Protein AF-A0A6F9AG22-F1 (afdb_monomer_lite)

Secondary structure (DSSP, 8-state):
--HHHHHHHHHHHHHHHHHHHHHHHHHSTTTHHHHHHHHHHHHHHHIIIIISTTTTSPPSS-HHHHHHHHHHHHHHHHHHHHHGGGT--HHHHHHHHHTHHHHHHHHHHHHH-----HHHHHHHHHHHHHHHHHHHHHHHHHHHS--S-HHHHHHHHHHHHHHHHHHHHHHHHHHHHHHHHHHHHHHHHHHHHHHHHS-HHHHHHHHHHHHHHHHHHHHHHHT----HHHHHHHHHHHHHHHHHTTHHHHHHHHHHHHHHHHHTTT-

Radius of gyration: 27.65 Å; chains: 1; bounding box: 57×51×98 Å

pLDDT: mean 75.27, std 11.7, range [42.69, 91.69]

Sequence (267 aa):
MNTIFAVLLVFVGCCSNVVFLELLVREFPGCGNIVTFAQFAFIALEGFIFETNFGRKKPAIPMSNYVIMVTMFFTVSVINNYALNFNIAMPLHMIFRSGSLIANMILGIIILKKRYSMSKYLSIAMVSLGIFICTIMSARQVNTGAEGSEEQDVYAFLHWLLGIAMLTFALLMSARMGIFQETLYVCIRGVFILTTECASLTVTLVVTLRKFISLIISILYFKNPFTAWHWVGTAVVFLGTLIYTEVWTSVRMALRGKEELKEKKAE

Structure (mmCIF, N/CA/C/O backbone):
data_AF-A0A6F9AG22-F1
#
_entry.id   AF-A0A6F9AG22-F1
#
loop_
_atom_site.group_PDB
_atom_site.id
_atom_site.type_symbol
_atom_site.label_atom_id
_atom_site.label_alt_id
_atom_site.label_comp_id
_atom_site.label_asym_id
_atom_site.label_entity_id
_atom_site.label_seq_id
_atom_site.pdbx_PDB_ins_code
_atom_site.Cartn_x
_atom_site.Cartn_y
_atom_site.Cartn_z
_atom_site.occupancy
_atom_site.B_iso_or_equiv
_atom_site.auth_seq_id
_atom_site.auth_comp_id
_atom_site.auth_asym_id
_atom_site.auth_atom_id
_atom_site.pdbx_PDB_model_num
ATOM 1 N N . MET A 1 1 ? 6.390 -18.652 18.228 1.00 59.69 1 MET A N 1
ATOM 2 C CA . MET A 1 1 ? 7.167 -18.488 16.980 1.00 59.69 1 MET A CA 1
ATOM 3 C C . MET A 1 1 ? 8.077 -17.285 17.167 1.00 59.69 1 MET A C 1
ATOM 5 O O . MET A 1 1 ? 7.562 -16.208 17.437 1.00 59.69 1 MET A O 1
ATOM 9 N N . ASN A 1 2 ? 9.400 -17.461 17.145 1.00 87.75 2 ASN A N 1
ATOM 10 C CA . ASN A 1 2 ? 10.331 -16.352 17.383 1.00 87.75 2 ASN A CA 1
ATOM 11 C C . ASN A 1 2 ? 10.223 -15.335 16.239 1.00 87.75 2 ASN A C 1
ATOM 13 O O . ASN A 1 2 ? 10.232 -15.731 15.075 1.00 87.75 2 ASN A O 1
ATOM 17 N N . THR A 1 3 ? 10.157 -14.038 16.548 1.00 85.00 3 THR A N 1
ATOM 18 C CA . THR A 1 3 ? 10.063 -12.952 15.551 1.00 85.00 3 THR A CA 1
ATOM 19 C C . THR A 1 3 ? 11.148 -13.058 14.478 1.00 85.00 3 THR A C 1
ATOM 21 O O . THR A 1 3 ? 10.883 -12.839 13.302 1.00 85.00 3 THR A O 1
ATOM 24 N N . ILE A 1 4 ? 12.350 -13.483 14.876 1.00 88.31 4 ILE A N 1
ATOM 25 C CA . ILE A 1 4 ? 13.487 -13.724 13.979 1.00 88.31 4 ILE A CA 1
ATOM 26 C C . ILE A 1 4 ? 13.136 -14.762 12.907 1.00 88.31 4 ILE A C 1
ATOM 28 O O . ILE A 1 4 ? 13.397 -14.535 11.732 1.00 88.31 4 ILE A O 1
ATOM 32 N N . PHE A 1 5 ? 12.498 -15.869 13.292 1.00 88.88 5 PHE A N 1
ATOM 33 C CA . PHE A 1 5 ? 12.110 -16.926 12.359 1.00 88.88 5 PHE A CA 1
ATOM 34 C C . PHE A 1 5 ? 11.084 -16.426 11.333 1.00 88.88 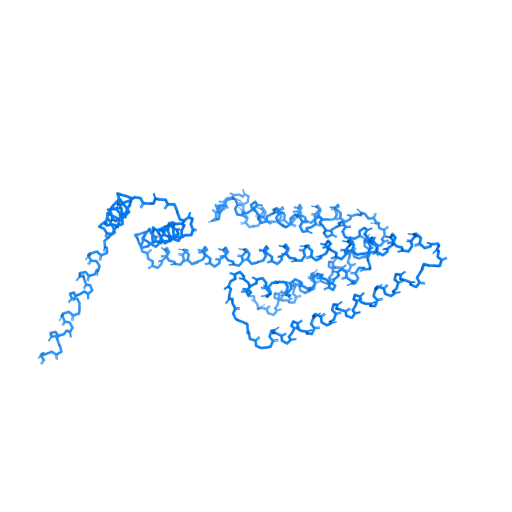5 PHE A C 1
ATOM 36 O O . PHE A 1 5 ? 11.222 -16.704 10.147 1.00 88.88 5 PHE A O 1
ATOM 43 N N . ALA A 1 6 ? 10.105 -15.624 11.765 1.00 79.62 6 ALA A N 1
ATOM 44 C CA . ALA A 1 6 ? 9.118 -15.025 10.864 1.00 79.62 6 ALA A CA 1
ATOM 45 C C . ALA A 1 6 ? 9.765 -14.065 9.850 1.00 79.62 6 ALA A C 1
ATOM 47 O O . ALA A 1 6 ? 9.458 -14.122 8.662 1.00 79.62 6 ALA A O 1
ATOM 48 N N . VAL A 1 7 ? 10.694 -13.217 10.306 1.00 78.62 7 VAL A N 1
ATOM 49 C CA . VAL A 1 7 ? 11.432 -12.289 9.433 1.00 78.62 7 VAL A CA 1
ATOM 50 C C . VAL A 1 7 ? 12.264 -13.050 8.401 1.00 78.62 7 VAL A C 1
ATOM 52 O O . VAL A 1 7 ? 12.256 -12.691 7.226 1.00 78.62 7 VAL A O 1
ATOM 55 N N . LEU A 1 8 ? 12.941 -14.121 8.822 1.00 82.88 8 LEU A N 1
ATOM 56 C CA . LEU A 1 8 ? 13.780 -14.938 7.946 1.00 82.88 8 LEU A CA 1
ATOM 57 C C . LEU A 1 8 ? 12.939 -15.623 6.857 1.00 82.88 8 LEU A C 1
ATOM 59 O O . LEU A 1 8 ? 13.294 -15.567 5.681 1.00 82.88 8 LEU A O 1
ATOM 63 N N . LEU A 1 9 ? 11.782 -16.183 7.226 1.00 77.00 9 LEU A N 1
ATOM 64 C CA . LEU A 1 9 ? 10.873 -16.838 6.282 1.00 77.00 9 LEU A CA 1
ATOM 65 C C . LEU A 1 9 ? 10.320 -15.856 5.232 1.00 77.00 9 LEU A C 1
ATOM 67 O O . LEU A 1 9 ? 10.290 -16.173 4.043 1.00 77.00 9 LEU A O 1
ATOM 71 N N . VAL A 1 10 ? 9.935 -14.645 5.659 1.00 77.56 10 VAL A N 1
ATOM 72 C CA . VAL A 1 10 ? 9.463 -13.579 4.756 1.00 77.56 10 VAL A CA 1
ATOM 73 C C . VAL A 1 10 ? 10.573 -13.134 3.810 1.00 77.56 10 VAL A C 1
ATOM 75 O O . VAL A 1 10 ? 10.327 -12.972 2.617 1.00 77.56 10 VAL A O 1
ATOM 78 N N . PHE A 1 11 ? 11.794 -12.957 4.316 1.00 75.50 11 PHE A N 1
ATOM 79 C CA . PHE A 1 11 ? 12.922 -12.528 3.495 1.00 75.50 11 PHE A CA 1
ATOM 80 C C . PHE A 1 11 ? 13.235 -13.547 2.395 1.00 75.50 11 PHE A C 1
ATOM 82 O O . PHE A 1 11 ? 13.286 -13.180 1.222 1.00 75.50 11 PHE A O 1
ATOM 89 N N . VAL A 1 12 ? 13.354 -14.830 2.755 1.00 79.25 12 VAL A N 1
ATOM 90 C CA . VAL A 1 12 ? 13.597 -15.914 1.790 1.00 79.25 12 VAL A CA 1
ATOM 91 C C . VAL A 1 12 ? 12.477 -15.974 0.750 1.00 79.25 12 VAL A C 1
ATOM 93 O O . VAL A 1 12 ? 12.763 -15.954 -0.445 1.00 79.25 12 VAL A O 1
ATOM 96 N N . GLY A 1 13 ? 11.210 -15.954 1.177 1.00 73.62 13 GLY A N 1
ATOM 97 C CA . GLY A 1 13 ? 10.067 -15.994 0.260 1.00 73.62 13 GLY A CA 1
ATOM 98 C C . GLY A 1 13 ? 10.030 -14.814 -0.719 1.00 73.62 13 GLY A C 1
ATOM 99 O O . GLY A 1 13 ? 9.834 -15.008 -1.921 1.00 73.62 13 GLY A O 1
ATOM 100 N N . CYS A 1 14 ? 10.267 -13.592 -0.235 1.00 72.56 14 CYS A N 1
ATOM 101 C CA . CYS A 1 14 ? 10.298 -12.397 -1.078 1.00 72.56 14 CYS A CA 1
ATOM 102 C C . CYS A 1 14 ? 11.457 -12.426 -2.082 1.00 72.56 14 CYS A C 1
ATOM 104 O O . CYS A 1 14 ? 11.241 -12.138 -3.260 1.00 72.56 14 CYS A O 1
ATOM 106 N N . CYS A 1 15 ? 12.668 -12.783 -1.642 1.00 72.00 15 CYS A N 1
ATOM 107 C CA . CYS A 1 15 ? 13.844 -12.846 -2.511 1.00 72.00 15 CYS A CA 1
ATOM 108 C C . CYS A 1 15 ? 13.686 -13.905 -3.605 1.00 72.00 15 CYS A C 1
ATOM 110 O O . CYS A 1 15 ? 13.945 -13.614 -4.772 1.00 72.00 15 CYS A O 1
ATOM 112 N N . SER A 1 16 ? 13.202 -15.099 -3.256 1.00 75.69 16 SER A N 1
ATOM 113 C CA . SER A 1 16 ? 12.936 -16.151 -4.239 1.00 75.69 16 SER A CA 1
ATOM 114 C C . SER A 1 16 ? 11.894 -15.706 -5.266 1.00 75.69 16 SER A C 1
ATOM 116 O O . SER A 1 16 ? 12.133 -15.839 -6.463 1.00 75.69 16 SER A O 1
ATOM 118 N N . ASN A 1 17 ? 10.775 -15.118 -4.824 1.00 76.75 17 ASN A N 1
ATOM 119 C CA . ASN A 1 17 ? 9.716 -14.651 -5.726 1.00 76.75 17 ASN A CA 1
ATOM 120 C C . ASN A 1 17 ? 10.231 -13.625 -6.751 1.00 76.75 17 ASN A C 1
ATOM 122 O O . ASN A 1 17 ? 9.915 -13.721 -7.933 1.00 76.75 17 ASN A O 1
ATOM 126 N N . VAL A 1 18 ? 11.058 -12.668 -6.317 1.00 72.50 18 VAL A N 1
ATOM 127 C CA . VAL A 1 18 ? 11.632 -11.650 -7.213 1.00 72.50 18 VAL A CA 1
ATOM 128 C C . VAL A 1 18 ? 12.527 -12.278 -8.284 1.00 72.50 18 VAL A C 1
ATOM 130 O O . VAL A 1 18 ? 12.385 -11.936 -9.456 1.00 72.50 18 VAL A O 1
ATOM 133 N N . VAL A 1 19 ? 13.402 -13.216 -7.907 1.00 77.69 19 VAL A N 1
ATOM 134 C CA . VAL A 1 19 ? 14.300 -13.903 -8.854 1.00 77.69 19 VAL A CA 1
ATOM 135 C C . VAL A 1 19 ? 13.507 -14.721 -9.874 1.00 77.69 19 VAL A C 1
ATOM 137 O O . VAL A 1 19 ? 13.765 -14.623 -11.072 1.00 77.69 19 VAL A O 1
ATOM 140 N N . PHE A 1 20 ? 12.511 -15.489 -9.423 1.00 79.75 20 PHE A N 1
ATOM 141 C CA . PHE A 1 20 ? 11.654 -16.260 -10.327 1.00 79.75 20 PHE A CA 1
ATOM 142 C C . PHE A 1 20 ? 10.874 -15.359 -11.284 1.00 79.75 20 PHE A C 1
ATOM 144 O O . PHE A 1 20 ? 10.812 -15.654 -12.475 1.00 79.75 20 PHE A O 1
ATOM 151 N N . LEU A 1 21 ? 10.316 -14.250 -10.791 1.00 75.50 21 LEU A N 1
ATOM 152 C CA . LEU A 1 21 ? 9.600 -13.295 -11.634 1.00 75.50 21 LEU A CA 1
ATOM 153 C C . LEU A 1 21 ? 10.523 -12.682 -12.693 1.00 75.50 21 LEU A C 1
ATOM 155 O O . LEU A 1 21 ? 10.119 -12.548 -13.844 1.00 75.50 21 LEU A O 1
ATOM 159 N N . GLU A 1 22 ? 11.755 -12.327 -12.325 1.00 78.75 22 GLU A N 1
ATOM 160 C CA . GLU A 1 22 ? 12.722 -11.760 -13.266 1.00 78.75 22 GLU A CA 1
ATOM 161 C C . GLU A 1 22 ? 13.103 -12.752 -14.371 1.00 78.75 22 GLU A C 1
ATOM 163 O O . GLU A 1 22 ? 13.107 -12.377 -15.543 1.00 78.75 22 GLU A O 1
ATOM 168 N N . LEU A 1 23 ? 13.373 -14.014 -14.026 1.00 79.06 23 LEU A N 1
ATOM 169 C CA . LEU A 1 23 ? 13.668 -15.055 -15.017 1.00 79.06 23 LEU A CA 1
ATOM 170 C C . LEU A 1 23 ? 12.481 -15.284 -15.962 1.00 79.06 23 LEU A C 1
ATOM 172 O O . LEU A 1 23 ? 12.662 -15.340 -17.175 1.00 79.06 23 LEU A O 1
ATOM 176 N N . LEU A 1 24 ? 11.265 -15.337 -15.417 1.00 82.44 24 LEU A N 1
ATOM 177 C CA . LEU A 1 24 ? 10.051 -15.621 -16.182 1.00 82.44 24 LEU A CA 1
ATOM 178 C C . LEU A 1 24 ? 9.691 -14.470 -17.136 1.00 82.44 24 LEU A C 1
ATOM 180 O O . LEU A 1 24 ? 9.344 -14.716 -18.288 1.00 82.44 24 LEU A O 1
ATOM 184 N N . VAL A 1 25 ? 9.842 -13.215 -16.698 1.00 74.56 25 VAL A N 1
ATOM 185 C CA . VAL A 1 25 ? 9.619 -12.031 -17.550 1.00 74.56 25 VAL A CA 1
ATOM 186 C C . VAL A 1 25 ? 10.670 -11.921 -18.661 1.00 74.56 25 VAL A C 1
ATOM 188 O O . VAL A 1 25 ? 10.345 -11.445 -19.747 1.00 74.56 25 VAL A O 1
ATOM 191 N N . ARG A 1 26 ? 11.911 -12.372 -18.420 1.00 78.00 26 ARG A N 1
ATOM 192 C CA . ARG A 1 26 ? 12.957 -12.421 -19.458 1.00 78.00 26 ARG A CA 1
ATOM 193 C C . ARG A 1 26 ? 12.656 -13.454 -20.544 1.00 78.00 26 ARG A C 1
ATOM 195 O O . ARG A 1 26 ? 13.002 -13.218 -21.695 1.00 78.00 26 ARG A O 1
ATOM 202 N N . GLU A 1 27 ? 12.042 -14.578 -20.183 1.00 82.69 27 GLU A N 1
ATOM 203 C CA . GLU A 1 27 ? 11.724 -15.661 -21.121 1.00 82.69 27 GLU A CA 1
ATOM 204 C C . GLU A 1 27 ? 10.400 -15.419 -21.867 1.00 82.69 27 GLU A C 1
ATOM 206 O O . GLU A 1 27 ? 10.318 -15.646 -23.073 1.00 82.69 27 GLU A O 1
ATOM 211 N N . PHE A 1 28 ? 9.382 -14.884 -21.181 1.00 83.12 28 PHE A N 1
ATOM 212 C CA . PHE A 1 28 ? 8.058 -14.596 -21.741 1.00 83.12 28 PHE A CA 1
ATOM 213 C C . PHE A 1 28 ? 7.632 -13.141 -21.467 1.00 83.12 28 PHE A C 1
ATOM 215 O O . PHE A 1 28 ? 6.935 -12.870 -20.480 1.00 83.12 28 PHE A O 1
ATOM 222 N N . PRO A 1 29 ? 7.990 -12.177 -22.336 1.00 76.00 29 PRO A N 1
ATOM 223 C CA . PRO A 1 29 ? 7.566 -10.790 -22.165 1.00 76.00 29 PRO A CA 1
ATOM 224 C C . PRO A 1 29 ? 6.031 -10.686 -22.234 1.00 76.00 29 PRO A C 1
ATOM 226 O O . PRO A 1 29 ? 5.399 -11.179 -23.165 1.00 76.00 29 PRO A O 1
ATOM 229 N N . GLY A 1 30 ? 5.414 -10.064 -21.224 1.00 76.56 30 GLY A N 1
ATOM 230 C CA . GLY A 1 30 ? 3.955 -9.877 -21.138 1.00 76.56 30 GLY A CA 1
ATOM 231 C C . GLY A 1 30 ? 3.195 -10.897 -20.274 1.00 76.56 30 GLY A C 1
ATOM 232 O O . GLY A 1 30 ? 1.999 -10.724 -20.033 1.00 76.56 30 GLY A O 1
ATOM 233 N N . CYS A 1 31 ? 3.865 -11.911 -19.714 1.00 83.12 31 CYS A N 1
ATOM 234 C CA . CYS A 1 31 ? 3.244 -12.903 -18.820 1.00 83.12 31 CYS A CA 1
ATOM 235 C C . CYS A 1 31 ? 2.766 -12.335 -17.463 1.00 83.12 31 CYS A C 1
ATOM 237 O O . CYS A 1 31 ? 2.047 -13.013 -16.725 1.00 83.12 31 CYS A O 1
ATOM 239 N N . GLY A 1 32 ? 3.163 -11.105 -17.109 1.00 80.81 32 GLY A N 1
ATOM 240 C CA . GLY A 1 32 ? 2.988 -10.529 -15.769 1.00 80.81 32 GLY A CA 1
ATOM 241 C C . GLY A 1 32 ? 1.544 -10.549 -15.261 1.00 80.81 32 GLY A C 1
ATOM 242 O O . GLY A 1 32 ? 1.301 -10.928 -14.118 1.00 80.81 32 GLY A O 1
ATOM 243 N N . ASN A 1 33 ? 0.568 -10.245 -16.123 1.00 83.88 33 ASN A N 1
ATOM 244 C CA . ASN A 1 33 ? -0.850 -10.265 -15.746 1.00 83.88 33 ASN A CA 1
ATOM 245 C C . ASN A 1 33 ? -1.336 -11.671 -15.360 1.00 83.88 33 ASN A C 1
ATOM 247 O O . ASN A 1 33 ? -2.040 -11.824 -14.359 1.00 83.88 33 ASN A O 1
ATOM 251 N N . ILE A 1 34 ? -0.916 -12.698 -16.105 1.00 88.00 34 ILE A N 1
ATOM 252 C CA . ILE A 1 34 ? -1.268 -14.101 -15.836 1.00 88.00 34 ILE A CA 1
ATOM 253 C C . ILE A 1 34 ? -0.646 -14.546 -14.511 1.00 88.00 34 ILE A C 1
ATOM 255 O O . ILE A 1 34 ? -1.328 -15.148 -13.682 1.00 88.00 34 ILE A O 1
ATOM 259 N N . VAL A 1 35 ? 0.619 -14.186 -14.276 1.00 85.75 35 VAL A N 1
ATOM 260 C CA . VAL A 1 35 ? 1.313 -14.487 -13.017 1.00 85.75 35 VAL A CA 1
ATOM 261 C C . VAL A 1 35 ? 0.591 -13.841 -11.833 1.00 85.75 35 VAL A C 1
ATOM 263 O O . VAL A 1 35 ? 0.295 -14.525 -10.854 1.00 85.75 35 VAL A O 1
ATOM 266 N N . THR A 1 36 ? 0.234 -12.556 -11.919 1.00 86.19 36 THR A N 1
ATOM 267 C CA . THR A 1 36 ? -0.498 -11.883 -10.830 1.00 86.19 36 THR A CA 1
ATOM 268 C C . THR A 1 36 ? -1.893 -12.455 -10.608 1.00 86.19 36 THR A C 1
ATOM 270 O O . THR A 1 36 ? -2.324 -12.584 -9.464 1.00 86.19 36 THR A O 1
ATOM 273 N N . PHE A 1 37 ? -2.588 -12.858 -11.674 1.00 87.62 37 PHE A N 1
ATOM 274 C CA . PHE A 1 37 ? -3.883 -13.520 -11.557 1.00 87.62 37 PHE A CA 1
ATOM 275 C C . PHE A 1 37 ? -3.757 -14.853 -10.812 1.00 87.62 37 PHE A C 1
ATOM 277 O O . PHE A 1 37 ? -4.503 -15.096 -9.863 1.00 87.62 37 PHE A O 1
ATOM 284 N N . ALA A 1 38 ? -2.777 -15.683 -11.182 1.00 88.75 38 ALA A N 1
ATOM 285 C CA . ALA A 1 38 ? -2.512 -16.950 -10.508 1.00 88.75 38 ALA A CA 1
ATOM 286 C C . ALA A 1 38 ? -2.136 -16.745 -9.030 1.00 88.75 38 ALA A C 1
ATOM 288 O O . ALA A 1 38 ? -2.641 -17.461 -8.165 1.00 88.75 38 ALA A O 1
ATOM 289 N N . GLN A 1 39 ? -1.320 -15.730 -8.719 1.00 85.69 39 GLN A N 1
ATOM 290 C CA . GLN A 1 39 ? -0.989 -15.358 -7.339 1.00 85.69 39 GLN A CA 1
ATOM 291 C C . GLN A 1 39 ? -2.239 -14.974 -6.540 1.00 85.69 39 GLN A C 1
ATOM 293 O O . GLN A 1 39 ? -2.428 -15.461 -5.427 1.00 85.69 39 GLN A O 1
ATOM 298 N N . PHE A 1 40 ? -3.114 -14.135 -7.099 1.00 89.75 40 PHE A N 1
ATOM 299 C CA . PHE A 1 40 ? -4.346 -13.726 -6.420 1.00 89.75 40 PHE A CA 1
ATOM 300 C C . PHE A 1 40 ? -5.306 -14.891 -6.221 1.00 89.75 40 PHE A C 1
ATOM 302 O O . PHE A 1 40 ? -5.876 -15.014 -5.140 1.00 89.75 40 PHE A O 1
ATOM 309 N N . ALA A 1 41 ? -5.447 -15.765 -7.217 1.00 90.06 41 ALA A N 1
ATOM 310 C CA . ALA A 1 41 ? -6.269 -16.962 -7.107 1.00 90.06 41 ALA A CA 1
ATOM 311 C C . ALA A 1 41 ? -5.744 -17.904 -6.013 1.00 90.06 41 ALA A C 1
ATOM 313 O O . ALA A 1 41 ? -6.522 -18.374 -5.184 1.00 90.06 41 ALA A O 1
ATOM 314 N N . PHE A 1 42 ? -4.428 -18.127 -5.965 1.00 91.00 42 PHE A N 1
ATOM 315 C CA . PHE A 1 42 ? -3.804 -18.972 -4.951 1.00 91.00 42 PHE A CA 1
ATOM 316 C C . PHE A 1 42 ? -3.977 -18.397 -3.539 1.00 91.00 42 PHE A C 1
ATOM 318 O O . PHE A 1 42 ? -4.447 -19.102 -2.650 1.00 91.00 42 PHE A O 1
ATOM 325 N N . ILE A 1 43 ? -3.677 -17.108 -3.343 1.00 87.94 43 ILE A N 1
ATOM 326 C CA . ILE A 1 43 ? -3.833 -16.431 -2.044 1.00 87.94 43 ILE A CA 1
ATOM 327 C C . ILE A 1 43 ? -5.305 -16.414 -1.609 1.00 87.94 43 ILE A C 1
ATOM 329 O O . ILE A 1 43 ? -5.607 -16.630 -0.437 1.00 87.94 43 ILE A O 1
ATOM 333 N N . ALA A 1 44 ? -6.237 -16.183 -2.537 1.00 88.31 44 ALA A N 1
ATOM 334 C CA . ALA A 1 44 ? -7.664 -16.199 -2.230 1.00 88.31 44 ALA A CA 1
ATOM 335 C C . ALA A 1 44 ? -8.146 -17.597 -1.817 1.00 88.31 44 ALA A C 1
ATOM 337 O O . ALA A 1 44 ? -8.922 -17.714 -0.870 1.00 88.31 44 ALA A O 1
ATOM 338 N N . LEU A 1 45 ? -7.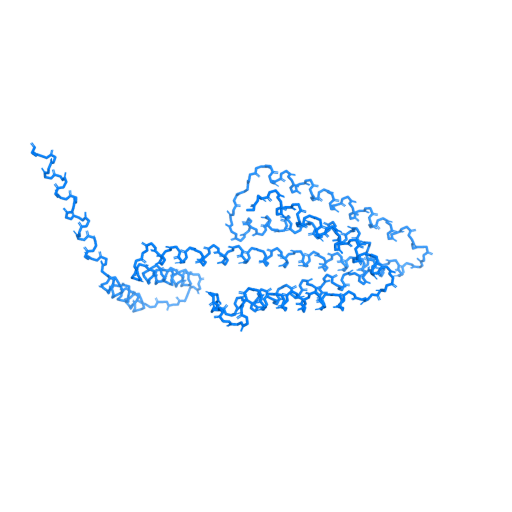681 -18.651 -2.494 1.00 91.69 45 LEU A N 1
ATOM 339 C CA . LEU A 1 45 ? -8.032 -20.035 -2.174 1.00 91.69 45 LEU A CA 1
ATOM 340 C C . LEU A 1 45 ? -7.462 -20.459 -0.814 1.00 91.69 45 LEU A C 1
ATOM 342 O O . LEU A 1 45 ? -8.191 -21.001 0.015 1.00 91.69 45 LEU A O 1
ATOM 346 N N . GLU A 1 46 ? -6.189 -20.159 -0.563 1.00 88.94 46 GLU A N 1
ATOM 347 C CA . GLU A 1 46 ? -5.515 -20.437 0.709 1.00 88.94 46 GLU A CA 1
ATOM 348 C C . GLU A 1 46 ? -6.193 -19.681 1.868 1.00 88.94 46 GLU A C 1
ATOM 350 O O . GLU A 1 46 ? -6.602 -20.301 2.852 1.00 88.94 46 GLU A O 1
ATOM 355 N N . GLY A 1 47 ? -6.481 -18.386 1.698 1.00 86.75 47 GLY A N 1
ATOM 356 C CA . GLY A 1 47 ? -7.225 -17.591 2.680 1.00 86.75 47 GLY A CA 1
ATOM 357 C C . GLY A 1 47 ? -8.675 -18.055 2.889 1.00 86.75 47 GLY A C 1
ATOM 358 O O . GLY A 1 47 ? -9.209 -17.996 4.003 1.00 86.75 47 GLY A O 1
ATOM 359 N N . PHE A 1 48 ? -9.339 -18.566 1.853 1.00 87.00 48 PHE A N 1
ATOM 360 C CA . PHE A 1 48 ? -10.693 -19.107 1.987 1.00 87.00 48 PHE A CA 1
ATOM 361 C C . PHE A 1 48 ? -10.716 -20.409 2.803 1.00 87.00 48 PHE A C 1
ATOM 363 O O . PHE A 1 48 ? -11.591 -20.587 3.660 1.00 87.00 48 PHE A O 1
ATOM 370 N N . ILE A 1 49 ? -9.738 -21.289 2.569 1.00 89.00 49 ILE A N 1
ATOM 371 C CA . ILE A 1 49 ? -9.613 -22.580 3.253 1.00 89.00 49 ILE A CA 1
ATOM 372 C C . ILE A 1 49 ? -9.168 -22.379 4.706 1.00 89.00 49 ILE A C 1
ATOM 374 O O . ILE A 1 49 ? -9.871 -22.824 5.613 1.00 89.00 49 ILE A O 1
ATOM 378 N N . PHE A 1 50 ? -8.046 -21.688 4.936 1.00 88.25 50 PHE A N 1
ATOM 379 C CA . PHE A 1 50 ? -7.408 -21.626 6.256 1.00 88.25 50 PHE A CA 1
ATOM 380 C C . PHE A 1 50 ? -7.930 -20.494 7.145 1.00 88.25 50 PHE A C 1
ATOM 382 O O . PHE A 1 50 ? -8.218 -20.723 8.319 1.00 88.25 50 PHE A O 1
ATOM 389 N N . GLU A 1 51 ? -8.096 -19.278 6.617 1.00 82.81 51 GLU A N 1
ATOM 390 C CA . GLU A 1 51 ? -8.494 -18.129 7.447 1.00 82.81 51 GLU A CA 1
ATOM 391 C C . GLU A 1 51 ? -10.016 -18.066 7.637 1.00 82.81 51 GLU A C 1
ATOM 393 O O . GLU A 1 51 ? -10.521 -17.762 8.725 1.00 82.81 51 GLU A O 1
ATOM 398 N N . THR A 1 52 ? -10.767 -18.378 6.577 1.00 80.69 52 THR A N 1
ATOM 399 C CA . THR A 1 52 ? -12.228 -18.225 6.572 1.00 80.69 52 THR A CA 1
ATOM 400 C C . THR A 1 52 ? -12.968 -19.507 6.979 1.00 80.69 52 THR A C 1
ATOM 402 O O . THR A 1 52 ? -14.178 -19.446 7.220 1.00 80.69 52 THR A O 1
ATOM 405 N N . ASN A 1 53 ? -12.276 -20.654 7.097 1.00 81.00 53 ASN A N 1
ATOM 406 C CA . ASN A 1 53 ? -12.862 -21.977 7.371 1.00 81.00 53 ASN A CA 1
ATOM 407 C C . ASN A 1 53 ? -14.111 -22.232 6.506 1.00 81.00 53 ASN A C 1
ATOM 409 O O . ASN A 1 53 ? -15.213 -22.435 7.029 1.00 81.00 53 ASN A O 1
ATOM 413 N N . PHE A 1 54 ? -13.963 -22.137 5.180 1.00 83.19 54 PHE A N 1
ATOM 414 C CA . PHE A 1 54 ? -15.072 -22.248 4.218 1.00 83.19 54 PHE A CA 1
ATOM 415 C C . PHE A 1 54 ? -16.209 -21.233 4.454 1.00 83.19 54 PHE A C 1
ATOM 417 O O . PHE A 1 54 ? -17.388 -21.541 4.286 1.00 83.19 54 PHE A O 1
ATOM 424 N N . GLY A 1 55 ? -15.878 -20.011 4.880 1.00 78.50 55 GLY A N 1
ATOM 425 C CA . GLY A 1 55 ? -16.867 -18.948 5.096 1.00 78.50 55 GLY A CA 1
ATOM 426 C C . GLY A 1 55 ? -17.593 -19.005 6.443 1.00 78.50 55 GLY A C 1
ATOM 427 O O . GLY A 1 55 ? -18.510 -18.219 6.674 1.00 78.50 55 GLY A O 1
ATOM 428 N N . ARG A 1 56 ? -17.206 -19.904 7.357 1.00 77.19 56 ARG A N 1
ATOM 429 C CA . ARG A 1 56 ? -17.854 -20.026 8.676 1.00 77.19 56 ARG A CA 1
ATOM 430 C C . ARG A 1 56 ? -17.519 -18.869 9.625 1.00 77.19 56 ARG A C 1
ATOM 432 O O . ARG A 1 56 ? -18.270 -18.617 10.568 1.00 77.19 56 ARG A O 1
ATOM 439 N N . LYS A 1 57 ? -16.412 -18.157 9.396 1.00 80.06 57 LYS A N 1
ATOM 440 C CA . LYS A 1 57 ? -15.979 -17.021 10.226 1.00 80.06 57 LYS A CA 1
ATOM 441 C C . LYS A 1 57 ? -16.704 -15.737 9.801 1.00 80.06 57 LYS A C 1
ATOM 443 O O . LYS A 1 57 ? -16.590 -15.307 8.658 1.00 80.06 57 LYS A O 1
ATOM 448 N N . LYS A 1 58 ? -17.444 -15.107 10.722 1.00 73.94 58 LYS A N 1
ATOM 449 C CA . LYS A 1 58 ? -18.147 -13.841 10.441 1.00 73.94 58 LYS A CA 1
ATOM 450 C C . LYS A 1 58 ? -17.142 -12.684 10.295 1.00 73.94 58 LYS A C 1
ATOM 452 O O . LYS A 1 58 ? -16.239 -12.575 11.128 1.00 73.94 58 LYS A O 1
ATOM 457 N N . PRO A 1 59 ? -17.297 -11.802 9.291 1.00 71.81 59 PRO A N 1
ATOM 458 C CA . PRO A 1 59 ? -16.401 -10.667 9.105 1.00 71.81 59 PRO A CA 1
ATOM 459 C C . PRO A 1 59 ? -16.588 -9.639 10.229 1.00 71.81 59 PRO A C 1
ATOM 461 O O . PRO A 1 59 ? -17.693 -9.160 10.471 1.00 71.81 59 PRO A O 1
ATOM 464 N N . ALA A 1 60 ? -15.494 -9.279 10.905 1.00 72.56 60 ALA A N 1
ATOM 465 C CA . ALA A 1 60 ? -15.489 -8.245 11.947 1.00 72.56 60 ALA A CA 1
ATOM 466 C C . ALA A 1 60 ? -15.502 -6.813 11.372 1.00 72.56 60 ALA A C 1
ATOM 468 O O . ALA A 1 60 ? -15.799 -5.855 12.082 1.00 72.56 60 ALA A O 1
ATOM 469 N N . ILE A 1 61 ? -15.161 -6.664 10.088 1.00 79.25 61 ILE A N 1
ATOM 470 C CA . ILE A 1 61 ? -15.047 -5.389 9.375 1.00 79.25 61 ILE A CA 1
ATOM 471 C C . ILE A 1 61 ? -16.149 -5.342 8.310 1.00 79.25 61 ILE A C 1
ATOM 473 O O . ILE A 1 61 ? -16.334 -6.334 7.603 1.00 79.25 61 ILE A O 1
ATOM 477 N N . PRO A 1 62 ? -16.872 -4.218 8.144 1.00 80.56 62 PRO A N 1
ATOM 478 C CA . PRO A 1 62 ? -17.865 -4.095 7.082 1.00 80.56 62 PRO A CA 1
ATOM 479 C C . PRO A 1 62 ? -17.226 -4.270 5.697 1.00 80.56 62 PRO A C 1
ATOM 481 O O . PRO A 1 62 ? -16.138 -3.751 5.428 1.00 80.56 62 PRO A O 1
ATOM 484 N N . MET A 1 63 ? -17.941 -4.958 4.800 1.00 82.25 63 MET A N 1
ATOM 485 C CA . MET A 1 63 ? -17.431 -5.364 3.483 1.00 82.25 63 MET A CA 1
ATOM 486 C C . MET A 1 63 ? -16.947 -4.197 2.614 1.00 82.25 63 MET A C 1
ATOM 488 O O . MET A 1 63 ? -15.987 -4.359 1.865 1.00 82.25 63 MET A O 1
ATOM 492 N N . SER A 1 64 ? -17.517 -2.999 2.765 1.00 83.06 64 SER A N 1
ATOM 493 C CA . SER A 1 64 ? -17.103 -1.809 2.010 1.00 83.06 64 SER A CA 1
ATOM 494 C C . SER A 1 64 ? -15.624 -1.456 2.202 1.00 83.06 64 SER A C 1
ATOM 496 O O . SER A 1 64 ? -14.967 -1.035 1.253 1.00 83.06 64 SER A O 1
ATOM 498 N N . ASN A 1 65 ? -15.066 -1.669 3.399 1.00 85.81 65 ASN A N 1
ATOM 499 C CA . ASN A 1 65 ? -13.649 -1.391 3.655 1.00 85.81 65 ASN A CA 1
ATOM 500 C C . ASN A 1 65 ? -12.733 -2.407 2.962 1.00 85.81 65 ASN A C 1
ATOM 502 O O . ASN A 1 65 ? -11.671 -2.028 2.468 1.00 85.81 65 ASN A O 1
ATOM 506 N N . TYR A 1 66 ? -13.152 -3.675 2.888 1.00 86.44 66 TYR A N 1
ATOM 507 C CA . TYR A 1 66 ? -12.432 -4.694 2.124 1.00 86.44 66 TYR A CA 1
ATOM 508 C C . TYR A 1 66 ? -12.465 -4.381 0.632 1.00 86.44 66 TYR A C 1
ATOM 510 O O . TYR A 1 66 ? -11.418 -4.417 -0.003 1.00 86.44 66 TYR A O 1
ATOM 518 N N . VAL A 1 67 ? -13.624 -3.990 0.089 1.00 89.50 67 VAL A N 1
ATOM 519 C CA . VAL A 1 67 ? -13.744 -3.592 -1.323 1.00 89.50 67 VAL A CA 1
ATOM 520 C C . VAL A 1 67 ? -12.803 -2.431 -1.638 1.00 89.50 67 VAL A C 1
ATOM 522 O O . VAL A 1 67 ? -12.038 -2.512 -2.591 1.00 89.50 67 VAL A O 1
ATOM 525 N N . ILE A 1 68 ? -12.778 -1.388 -0.803 1.00 89.69 68 ILE A N 1
ATOM 526 C CA . ILE A 1 68 ? -11.856 -0.256 -0.979 1.00 89.69 68 ILE A CA 1
ATOM 527 C C . ILE A 1 68 ? -10.393 -0.730 -0.990 1.00 89.69 68 ILE A C 1
ATOM 529 O O . ILE A 1 68 ? -9.618 -0.311 -1.849 1.00 89.69 68 ILE A O 1
ATOM 533 N N . MET A 1 69 ? -10.012 -1.607 -0.061 1.00 87.88 69 MET A N 1
ATOM 534 C CA . MET A 1 69 ? -8.646 -2.123 0.050 1.00 87.88 69 MET A CA 1
ATOM 535 C C . MET A 1 69 ? -8.248 -2.987 -1.154 1.00 87.88 69 MET A C 1
ATOM 537 O O . MET A 1 69 ? -7.160 -2.805 -1.698 1.00 87.88 69 MET A O 1
ATOM 541 N N . VAL A 1 70 ? -9.139 -3.874 -1.598 1.00 90.69 70 VAL A N 1
ATOM 542 C CA . VAL A 1 70 ? -8.941 -4.733 -2.773 1.00 90.69 70 VAL A CA 1
ATOM 543 C C . VAL A 1 70 ? -8.829 -3.891 -4.037 1.00 90.69 70 VAL A C 1
ATOM 545 O O . VAL A 1 70 ? -7.914 -4.113 -4.822 1.00 90.69 70 VAL A O 1
ATOM 548 N N . THR A 1 71 ? -9.681 -2.879 -4.212 1.00 91.56 71 THR A N 1
ATOM 549 C CA . THR A 1 71 ? -9.598 -1.969 -5.360 1.00 91.56 71 THR A CA 1
ATOM 550 C C . THR A 1 71 ? -8.273 -1.211 -5.373 1.00 91.56 71 THR A C 1
ATOM 552 O O . THR A 1 71 ? -7.630 -1.138 -6.416 1.00 91.56 71 THR A O 1
ATOM 555 N N . MET A 1 72 ? -7.812 -0.683 -4.230 1.00 89.88 72 MET A N 1
ATOM 556 C CA . MET A 1 72 ? -6.499 -0.024 -4.172 1.00 89.88 72 MET A CA 1
ATOM 557 C C . MET A 1 72 ? -5.361 -0.991 -4.520 1.00 89.88 72 MET A C 1
ATOM 559 O O . MET A 1 72 ? -4.483 -0.633 -5.303 1.00 89.88 72 MET A O 1
ATOM 563 N N . PHE A 1 73 ? -5.391 -2.209 -3.978 1.00 90.06 73 PHE A N 1
ATOM 564 C CA . PHE A 1 73 ? -4.383 -3.232 -4.248 1.00 90.06 73 PHE A CA 1
ATOM 565 C C . PHE A 1 73 ? -4.364 -3.662 -5.717 1.00 90.06 73 PHE A C 1
ATOM 567 O O . PHE A 1 73 ? -3.300 -3.729 -6.330 1.00 90.06 73 PHE A O 1
ATOM 574 N N . PHE A 1 74 ? -5.539 -3.897 -6.300 1.00 90.88 74 PHE A N 1
ATOM 575 C CA . PHE A 1 74 ? -5.693 -4.271 -7.700 1.00 90.88 74 PHE A CA 1
ATOM 576 C C . PHE A 1 74 ? -5.159 -3.177 -8.625 1.00 90.88 74 PHE A C 1
ATOM 578 O O . PHE A 1 74 ? -4.346 -3.468 -9.497 1.00 90.88 74 PHE A O 1
ATOM 585 N N . THR A 1 75 ? -5.520 -1.912 -8.388 1.00 91.44 75 THR A N 1
ATOM 586 C CA . THR A 1 75 ? -4.991 -0.778 -9.161 1.00 91.44 75 THR A CA 1
ATOM 587 C C . THR A 1 75 ? -3.467 -0.708 -9.086 1.00 91.44 75 THR A C 1
ATOM 589 O O . THR A 1 75 ? -2.810 -0.552 -10.112 1.00 91.44 75 THR A O 1
ATOM 592 N N . VAL A 1 76 ? -2.883 -0.873 -7.895 1.00 90.19 76 VAL A N 1
ATOM 593 C CA . VAL A 1 76 ? -1.421 -0.916 -7.729 1.00 90.19 76 VAL A CA 1
ATOM 594 C C . VAL A 1 76 ? -0.820 -2.085 -8.511 1.00 90.19 76 VAL A C 1
ATOM 596 O O . VAL A 1 76 ? 0.192 -1.905 -9.184 1.00 90.19 76 VAL A O 1
ATOM 599 N N . SER A 1 77 ? -1.432 -3.269 -8.465 1.00 88.06 77 SER A N 1
ATOM 600 C CA . SER A 1 77 ? -0.947 -4.448 -9.190 1.00 88.06 77 SER A CA 1
ATOM 601 C C . SER A 1 77 ? -0.986 -4.257 -10.703 1.00 88.06 77 SER A C 1
ATOM 603 O O . SER A 1 77 ? -0.009 -4.562 -11.379 1.00 88.06 77 SER A O 1
ATOM 605 N N . VAL A 1 78 ? -2.088 -3.724 -11.230 1.00 88.38 78 VAL A N 1
ATOM 606 C CA . VAL A 1 78 ? -2.261 -3.472 -12.664 1.00 88.38 78 VAL A CA 1
ATOM 607 C C . VAL A 1 78 ? -1.233 -2.456 -13.151 1.00 88.38 78 VAL A C 1
ATOM 609 O O . VAL A 1 78 ? -0.558 -2.700 -14.146 1.00 88.38 78 VAL A O 1
ATOM 612 N N . ILE A 1 79 ? -1.052 -1.349 -12.427 1.00 89.69 79 ILE A N 1
ATOM 613 C CA . ILE A 1 79 ? -0.090 -0.308 -12.810 1.00 89.69 79 ILE A CA 1
ATOM 614 C C . ILE A 1 79 ? 1.348 -0.829 -12.753 1.00 89.69 79 ILE A C 1
ATOM 616 O O . ILE A 1 79 ? 2.117 -0.552 -13.668 1.00 89.69 79 ILE A O 1
ATOM 620 N N . ASN A 1 80 ? 1.707 -1.619 -11.735 1.00 85.06 80 ASN A N 1
ATOM 621 C CA . ASN A 1 80 ? 3.034 -2.240 -11.674 1.00 85.06 80 ASN A CA 1
ATOM 622 C C . ASN A 1 80 ? 3.254 -3.220 -12.838 1.00 85.06 80 ASN A C 1
ATOM 624 O O . ASN A 1 80 ? 4.308 -3.186 -13.461 1.00 85.06 80 ASN A O 1
ATOM 628 N N . ASN A 1 81 ? 2.262 -4.043 -13.187 1.00 83.56 81 ASN A N 1
ATOM 629 C CA . ASN A 1 81 ? 2.375 -4.948 -14.334 1.00 83.56 81 ASN A CA 1
ATOM 630 C C . ASN A 1 81 ? 2.510 -4.196 -15.660 1.00 83.56 81 ASN A C 1
ATOM 632 O O . ASN A 1 81 ? 3.290 -4.599 -16.521 1.00 83.56 81 ASN A O 1
ATOM 636 N N . TYR A 1 82 ? 1.772 -3.098 -15.833 1.00 83.44 82 TYR A N 1
ATOM 637 C CA . TYR A 1 82 ? 1.929 -2.255 -17.011 1.00 83.44 82 TYR A CA 1
ATOM 638 C C . TYR A 1 82 ? 3.301 -1.591 -17.045 1.00 83.44 82 TYR A C 1
ATOM 640 O O . TYR A 1 82 ? 3.913 -1.608 -18.106 1.00 83.44 82 TYR A O 1
ATOM 648 N N . ALA A 1 83 ? 3.825 -1.106 -15.914 1.00 81.88 83 ALA A N 1
ATOM 649 C CA . ALA A 1 83 ? 5.144 -0.474 -15.825 1.00 81.88 83 ALA A CA 1
ATOM 650 C C . ALA A 1 83 ? 6.292 -1.377 -16.324 1.00 81.88 83 ALA A C 1
ATOM 652 O O . ALA A 1 83 ? 7.276 -0.865 -16.855 1.00 81.88 83 ALA A O 1
ATOM 653 N N . LEU A 1 84 ? 6.146 -2.705 -16.234 1.00 72.94 84 LEU A N 1
ATOM 654 C CA . LEU A 1 84 ? 7.102 -3.675 -16.789 1.00 72.94 84 LEU A CA 1
ATOM 655 C C . LEU A 1 84 ? 7.193 -3.634 -18.323 1.00 72.94 84 LEU A C 1
ATOM 657 O O . LEU A 1 84 ? 8.238 -3.952 -18.879 1.00 72.94 84 LEU A O 1
ATOM 661 N N . ASN A 1 85 ? 6.124 -3.222 -19.013 1.00 72.75 85 ASN A N 1
ATOM 662 C CA . ASN A 1 85 ? 6.101 -3.128 -20.476 1.00 72.75 85 ASN A CA 1
ATOM 663 C C . ASN A 1 85 ? 6.809 -1.869 -21.006 1.00 72.75 85 ASN A C 1
ATOM 665 O O . ASN A 1 85 ? 7.073 -1.789 -22.200 1.00 72.75 85 ASN A O 1
ATOM 669 N N . PHE A 1 86 ? 7.162 -0.908 -20.143 1.00 70.88 86 PHE A N 1
ATOM 670 C CA . PHE A 1 86 ? 7.818 0.348 -20.539 1.00 70.88 86 PHE A CA 1
ATOM 671 C C . PHE A 1 86 ? 9.344 0.204 -20.718 1.00 70.88 86 PHE A C 1
ATOM 673 O O . PHE A 1 86 ? 10.064 1.197 -20.642 1.00 70.88 86 PHE A O 1
ATOM 680 N N . ASN A 1 87 ? 9.852 -1.023 -20.926 1.00 62.62 87 ASN A N 1
ATOM 681 C CA . ASN A 1 87 ? 11.282 -1.356 -21.072 1.00 62.62 87 ASN A CA 1
ATOM 682 C C . ASN A 1 87 ? 12.187 -0.755 -19.979 1.00 62.62 87 ASN A C 1
ATOM 684 O O . ASN A 1 87 ? 13.376 -0.504 -20.177 1.00 62.62 87 ASN A O 1
ATOM 688 N N . ILE A 1 88 ? 11.630 -0.539 -18.789 1.00 65.19 88 ILE A N 1
ATOM 689 C CA . ILE A 1 88 ? 12.402 -0.124 -17.627 1.00 65.19 88 ILE A CA 1
ATOM 690 C C . ILE A 1 88 ? 13.164 -1.338 -17.100 1.00 65.19 88 ILE A C 1
ATOM 692 O O . ILE A 1 88 ? 12.592 -2.409 -16.902 1.00 65.19 88 ILE A O 1
ATOM 696 N N . ALA A 1 89 ? 14.455 -1.161 -16.815 1.00 63.69 89 ALA A N 1
ATOM 697 C CA . ALA A 1 89 ? 15.256 -2.199 -16.185 1.00 63.69 89 ALA A CA 1
ATOM 698 C C . ALA A 1 89 ? 14.615 -2.640 -14.852 1.00 63.69 89 ALA A C 1
ATOM 700 O O . ALA A 1 89 ? 14.358 -1.816 -13.970 1.00 63.69 89 ALA A O 1
ATOM 701 N N . MET A 1 90 ? 14.408 -3.949 -14.679 1.00 66.06 90 MET A N 1
ATOM 702 C CA . MET A 1 90 ? 13.840 -4.551 -13.461 1.00 66.06 90 MET A CA 1
ATOM 703 C C . MET A 1 90 ? 14.472 -4.046 -12.147 1.00 66.06 90 MET A C 1
ATOM 705 O O . MET A 1 90 ? 13.728 -3.797 -11.193 1.00 66.06 90 MET A O 1
ATOM 709 N N . PRO A 1 91 ? 15.797 -3.797 -12.067 1.00 63.22 91 PRO A N 1
ATOM 710 C CA . PRO A 1 91 ? 16.407 -3.198 -10.881 1.00 63.22 91 PRO A CA 1
ATOM 711 C C . PRO A 1 91 ? 15.836 -1.820 -10.515 1.00 63.22 91 PRO A C 1
ATOM 713 O O . PRO A 1 91 ? 15.591 -1.557 -9.337 1.00 63.22 91 PRO A O 1
ATOM 716 N N . LEU A 1 92 ? 15.554 -0.953 -11.498 1.00 68.81 92 LEU A N 1
ATOM 717 C CA . LEU A 1 92 ? 14.961 0.366 -11.249 1.00 68.81 92 LEU A CA 1
ATOM 718 C C . LEU A 1 92 ? 13.549 0.221 -10.665 1.00 68.81 92 LEU A C 1
ATOM 720 O O . LEU A 1 92 ? 13.200 0.905 -9.703 1.00 68.81 92 LEU A O 1
ATOM 724 N N . HIS A 1 93 ? 12.769 -0.736 -11.169 1.00 71.19 93 HIS A N 1
ATOM 725 C CA . HIS A 1 93 ? 11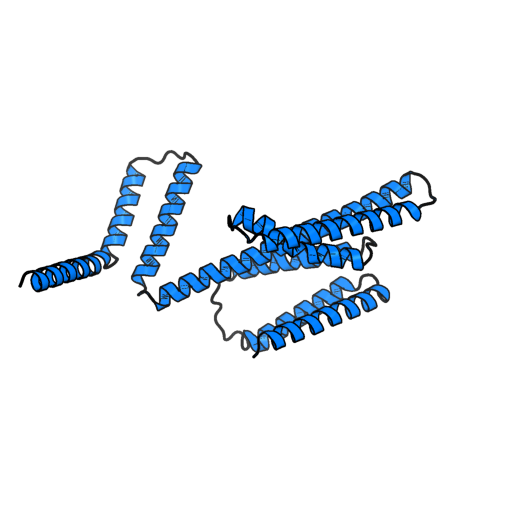.448 -1.059 -10.630 1.00 71.19 93 HIS A CA 1
ATOM 726 C C . HIS A 1 93 ? 11.520 -1.520 -9.158 1.00 71.19 93 HIS A C 1
ATOM 728 O O . HIS A 1 93 ? 10.692 -1.118 -8.337 1.00 71.19 93 HIS A O 1
ATOM 734 N N . MET A 1 94 ? 12.513 -2.338 -8.784 1.00 67.12 94 MET A N 1
ATOM 735 C CA . MET A 1 94 ? 12.717 -2.778 -7.391 1.00 67.12 94 MET A CA 1
ATOM 736 C C . MET A 1 94 ? 13.135 -1.626 -6.464 1.00 67.12 94 MET A C 1
ATOM 738 O O . MET A 1 94 ? 12.655 -1.533 -5.327 1.00 67.12 94 MET A O 1
ATOM 742 N N . ILE A 1 95 ? 13.986 -0.721 -6.955 1.00 73.12 95 ILE A N 1
ATOM 743 C CA . ILE A 1 95 ? 14.420 0.478 -6.227 1.00 73.12 95 ILE A CA 1
ATOM 744 C C . ILE A 1 95 ? 13.224 1.395 -5.955 1.00 73.12 95 ILE A C 1
ATOM 746 O O . ILE A 1 95 ? 12.992 1.777 -4.806 1.00 73.12 95 ILE A O 1
ATOM 750 N N . PHE A 1 96 ? 12.405 1.675 -6.974 1.00 76.50 96 PHE A N 1
ATOM 751 C CA . PHE A 1 96 ? 11.189 2.470 -6.800 1.00 76.50 96 PHE A CA 1
ATOM 752 C C . PHE A 1 96 ? 10.206 1.790 -5.841 1.00 76.50 96 PHE A C 1
ATOM 754 O O . PHE A 1 96 ? 9.748 2.444 -4.908 1.00 76.50 96 PHE A O 1
ATOM 761 N N . ARG A 1 97 ? 9.954 0.476 -5.963 1.00 71.06 97 ARG A N 1
ATOM 762 C CA . ARG A 1 97 ? 9.090 -0.294 -5.036 1.00 71.06 97 ARG A CA 1
ATOM 763 C C . ARG A 1 97 ? 9.501 -0.144 -3.562 1.00 71.06 97 ARG A C 1
ATOM 765 O O . ARG A 1 97 ? 8.642 -0.032 -2.678 1.00 71.06 97 ARG A O 1
ATOM 772 N N . SER A 1 98 ? 10.805 -0.068 -3.304 1.00 72.56 98 SER A N 1
ATOM 773 C CA . SER A 1 98 ? 11.376 0.167 -1.969 1.00 72.56 98 SER A CA 1
ATOM 774 C C . SER A 1 98 ? 11.117 1.591 -1.439 1.00 72.56 98 SER A C 1
ATOM 776 O O . SER A 1 98 ? 11.087 1.811 -0.227 1.00 72.56 98 SER A O 1
ATOM 778 N N . GLY A 1 99 ? 10.824 2.551 -2.323 1.00 75.75 99 GLY A N 1
ATOM 779 C CA . GLY A 1 99 ? 10.420 3.923 -1.993 1.00 75.75 99 GLY A CA 1
ATOM 780 C C . GLY A 1 99 ? 9.048 4.046 -1.315 1.00 75.75 99 GLY A C 1
ATOM 781 O O . GLY A 1 99 ? 8.717 5.107 -0.782 1.00 75.75 99 GLY A O 1
ATOM 782 N N . SER A 1 100 ? 8.265 2.963 -1.242 1.00 79.81 100 SER A N 1
ATOM 783 C CA . SER A 1 100 ? 7.008 2.926 -0.477 1.00 79.81 100 SER A CA 1
ATOM 784 C C . SER A 1 100 ? 7.208 3.261 1.009 1.00 79.81 100 SER A C 1
ATOM 786 O O . SER A 1 100 ? 6.315 3.838 1.626 1.00 79.81 100 SER A O 1
ATOM 788 N N . LEU A 1 101 ? 8.392 2.997 1.579 1.00 77.56 101 LEU A N 1
ATOM 789 C CA . LEU A 1 101 ? 8.769 3.408 2.940 1.00 77.56 101 LEU A CA 1
ATOM 790 C C . LEU A 1 101 ? 8.783 4.935 3.103 1.00 77.56 101 LEU A C 1
ATOM 792 O O . LEU A 1 101 ? 8.284 5.464 4.099 1.00 77.56 101 LEU A O 1
ATOM 796 N N . ILE A 1 102 ? 9.320 5.640 2.104 1.00 85.19 102 ILE A N 1
ATOM 797 C CA . ILE A 1 102 ? 9.385 7.104 2.073 1.00 85.19 102 ILE A CA 1
ATOM 798 C C . ILE A 1 102 ? 7.968 7.663 1.943 1.00 85.19 102 ILE A C 1
ATOM 800 O O . ILE A 1 102 ? 7.562 8.505 2.744 1.00 85.19 102 ILE A O 1
ATOM 804 N N . ALA A 1 103 ? 7.194 7.140 0.987 1.00 85.44 103 ALA A N 1
ATOM 805 C CA . ALA A 1 103 ? 5.804 7.532 0.782 1.00 85.44 103 ALA A CA 1
ATOM 806 C C . ALA A 1 103 ? 4.957 7.299 2.045 1.00 85.44 103 ALA A C 1
ATOM 808 O O . ALA A 1 103 ? 4.228 8.195 2.458 1.00 85.44 103 ALA A O 1
ATOM 809 N N . ASN A 1 104 ? 5.111 6.155 2.719 1.00 85.56 104 ASN A N 1
ATOM 810 C CA . ASN A 1 104 ? 4.435 5.850 3.983 1.00 85.56 104 ASN A CA 1
ATOM 811 C C . ASN A 1 104 ? 4.762 6.859 5.083 1.00 85.56 104 ASN A C 1
ATOM 813 O O . ASN A 1 104 ? 3.865 7.308 5.793 1.00 85.56 104 ASN A O 1
ATOM 817 N N . MET A 1 105 ? 6.033 7.233 5.238 1.00 86.12 105 MET A N 1
ATOM 818 C CA . MET A 1 105 ? 6.414 8.204 6.259 1.00 86.12 105 MET A CA 1
ATOM 819 C C . MET A 1 105 ? 5.907 9.609 5.921 1.00 86.12 105 MET A C 1
ATOM 821 O O . MET A 1 105 ? 5.331 10.254 6.793 1.00 86.12 105 MET A O 1
ATOM 825 N N . ILE A 1 106 ? 6.044 10.072 4.674 1.00 87.69 106 ILE A N 1
ATOM 826 C CA . ILE A 1 106 ? 5.529 11.384 4.242 1.00 87.69 106 ILE A CA 1
ATOM 827 C C . ILE A 1 106 ? 4.013 11.450 4.437 1.00 87.69 106 ILE A C 1
ATOM 829 O O . ILE A 1 106 ? 3.500 12.364 5.085 1.00 87.69 106 ILE A O 1
ATOM 833 N N . LEU A 1 107 ? 3.287 10.458 3.926 1.00 84.12 107 LEU A N 1
ATOM 834 C CA . LEU A 1 107 ? 1.832 10.417 4.005 1.00 84.12 107 LEU A CA 1
ATOM 835 C C . LEU A 1 107 ? 1.359 10.200 5.456 1.00 84.12 107 LEU A C 1
ATOM 837 O O . LEU A 1 107 ? 0.335 10.746 5.858 1.00 84.12 107 LEU A O 1
ATOM 841 N N . GLY A 1 108 ? 2.143 9.504 6.283 1.00 82.62 108 GLY A N 1
ATOM 842 C CA . GLY A 1 108 ? 1.931 9.391 7.727 1.00 82.62 108 GLY A CA 1
ATOM 843 C C . GLY A 1 108 ? 2.128 10.711 8.486 1.00 82.62 108 GLY A C 1
ATOM 844 O O . GLY A 1 108 ? 1.381 10.992 9.426 1.00 82.62 108 GLY A O 1
ATOM 845 N N . ILE A 1 109 ? 3.072 11.559 8.067 1.00 85.75 109 ILE A N 1
ATOM 846 C CA . ILE A 1 109 ? 3.224 12.923 8.601 1.00 85.75 109 ILE A CA 1
ATOM 847 C C . ILE A 1 109 ? 2.043 13.797 8.155 1.00 85.75 109 ILE A C 1
ATOM 849 O O . ILE A 1 109 ? 1.474 14.507 8.980 1.00 85.75 109 ILE A O 1
ATOM 853 N N . ILE A 1 110 ? 1.641 13.735 6.883 1.00 86.62 110 ILE A N 1
ATOM 854 C CA . ILE A 1 110 ? 0.570 14.588 6.337 1.00 86.62 110 ILE A CA 1
ATOM 855 C C . ILE A 1 110 ? -0.803 14.205 6.908 1.00 86.62 110 ILE A C 1
ATOM 857 O O . ILE A 1 110 ? -1.523 15.069 7.406 1.00 86.62 110 ILE A O 1
ATOM 861 N N . ILE A 1 111 ? -1.171 12.921 6.851 1.00 82.81 111 ILE A N 1
ATOM 862 C CA . ILE A 1 111 ? -2.518 12.450 7.210 1.00 82.81 111 ILE A CA 1
ATOM 863 C C . ILE A 1 111 ? -2.642 12.234 8.722 1.00 82.81 111 ILE A C 1
ATOM 865 O O . ILE A 1 111 ? -3.618 12.674 9.326 1.00 82.81 111 ILE A O 1
ATOM 869 N N . LEU A 1 112 ? -1.671 11.558 9.350 1.00 77.81 112 LEU A N 1
ATOM 870 C CA . LEU A 1 112 ? -1.750 11.180 10.770 1.00 77.81 112 LEU A CA 1
ATOM 871 C C . LEU A 1 112 ? -1.038 12.179 11.700 1.00 77.81 112 LEU A C 1
ATOM 873 O O . LEU A 1 112 ? -1.089 11.997 12.916 1.00 77.81 112 LEU A O 1
ATOM 877 N N . LYS A 1 113 ? -0.356 13.209 11.167 1.00 83.12 113 LYS A N 1
ATOM 878 C CA . LYS A 1 113 ? 0.463 14.173 11.938 1.00 83.12 113 LYS A CA 1
ATOM 879 C C . LYS A 1 113 ? 1.454 13.503 12.903 1.00 83.12 113 LYS A C 1
ATOM 881 O O . LYS A 1 113 ? 1.797 14.062 13.947 1.00 83.12 113 LYS A O 1
ATOM 886 N N . LYS A 1 114 ? 1.930 12.299 12.562 1.00 77.94 114 LYS A N 1
ATOM 887 C CA . LYS A 1 114 ? 2.897 11.548 13.375 1.00 77.94 114 LYS A CA 1
ATOM 888 C C . LYS A 1 114 ? 4.270 12.223 13.340 1.00 77.94 114 LYS A C 1
ATOM 890 O O . LYS A 1 114 ? 4.714 12.699 12.299 1.00 77.94 114 LYS A O 1
ATOM 895 N N . ARG A 1 115 ? 4.969 12.206 14.478 1.00 82.12 115 ARG A N 1
ATOM 896 C CA . ARG A 1 115 ? 6.391 12.568 14.569 1.00 82.12 115 ARG A CA 1
ATOM 897 C C . ARG A 1 115 ? 7.236 11.299 14.599 1.00 82.12 115 ARG A C 1
ATOM 899 O O . ARG A 1 115 ? 6.923 10.362 15.332 1.00 82.12 115 ARG A O 1
ATOM 906 N N . TYR A 1 116 ? 8.294 11.268 13.800 1.00 84.00 116 TYR A N 1
ATOM 907 C CA . TYR A 1 116 ? 9.209 10.132 13.703 1.00 84.00 116 TYR A CA 1
ATOM 908 C C . TYR A 1 116 ? 10.535 10.451 14.415 1.00 84.00 116 TYR A C 1
ATOM 910 O O . TYR A 1 116 ? 10.873 11.612 14.625 1.00 84.00 116 TYR A O 1
ATOM 918 N N . SER A 1 117 ? 11.277 9.421 14.830 1.00 88.06 117 SER A N 1
ATOM 919 C CA . SER A 1 117 ? 12.613 9.596 15.423 1.00 88.06 117 SER A CA 1
ATOM 920 C C . SER A 1 117 ? 13.638 9.998 14.355 1.00 88.06 117 SER A C 1
ATOM 922 O O . SER A 1 117 ? 13.488 9.626 13.188 1.00 88.06 117 SER A O 1
ATOM 924 N N . MET A 1 118 ? 14.702 10.701 14.751 1.00 86.69 118 MET A N 1
ATOM 925 C CA . MET A 1 118 ? 15.737 11.218 13.842 1.00 86.69 118 MET A CA 1
ATOM 926 C C . MET A 1 118 ? 16.418 10.123 13.009 1.00 86.69 118 MET A C 1
ATOM 928 O O . MET A 1 118 ? 16.690 10.337 11.831 1.00 86.69 118 MET A O 1
ATOM 932 N N . SER A 1 119 ? 16.578 8.908 13.543 1.00 84.06 119 SER A N 1
ATOM 933 C CA . SER A 1 119 ? 17.125 7.767 12.786 1.00 84.06 119 SER A CA 1
ATOM 934 C C . SER A 1 119 ? 16.277 7.393 11.561 1.00 84.06 119 SER A C 1
ATOM 936 O O . SER A 1 119 ? 16.812 6.950 10.545 1.00 84.06 119 SER A O 1
ATOM 938 N N . LYS A 1 120 ? 14.952 7.595 11.624 1.00 83.25 120 LYS A N 1
ATOM 939 C CA . LYS A 1 120 ? 14.038 7.306 10.506 1.00 83.25 120 LYS A CA 1
ATOM 940 C C . LYS A 1 120 ? 14.154 8.359 9.405 1.00 83.25 120 LYS A C 1
ATOM 942 O O . LYS A 1 120 ? 14.141 8.007 8.231 1.00 83.25 120 LYS A O 1
ATOM 947 N N . TYR A 1 121 ? 14.335 9.626 9.784 1.00 84.88 121 TYR A N 1
ATOM 948 C CA . TYR A 1 121 ? 14.619 10.703 8.833 1.00 84.88 121 TYR A CA 1
ATOM 949 C C . TYR A 1 121 ? 15.957 10.483 8.118 1.00 84.88 121 TYR A C 1
ATOM 951 O O . TYR A 1 121 ? 16.004 10.591 6.895 1.00 84.88 121 TYR A O 1
ATOM 959 N N . LEU A 1 122 ? 17.008 10.089 8.850 1.00 87.38 122 LEU A N 1
ATOM 960 C CA . LEU A 1 122 ? 18.306 9.753 8.255 1.00 87.38 122 LEU A CA 1
ATOM 961 C C . LEU A 1 122 ? 18.196 8.577 7.271 1.00 87.38 122 LEU A C 1
ATOM 963 O O . LEU A 1 122 ? 18.709 8.653 6.158 1.00 87.38 122 LEU A O 1
ATOM 967 N N . SER A 1 123 ? 17.464 7.524 7.649 1.00 79.94 123 SER A N 1
ATOM 968 C CA . SER A 1 123 ? 17.237 6.360 6.780 1.00 79.94 123 SER A CA 1
ATOM 969 C C . SER A 1 123 ? 16.532 6.753 5.478 1.00 79.94 123 SER A C 1
ATOM 971 O O . SER A 1 123 ? 16.937 6.332 4.400 1.00 79.94 123 SER A O 1
ATOM 973 N N . ILE A 1 124 ? 15.507 7.608 5.552 1.00 84.25 124 ILE A N 1
ATOM 974 C CA . ILE A 1 124 ? 14.797 8.104 4.364 1.00 84.25 124 ILE A CA 1
ATOM 975 C C . ILE A 1 124 ? 15.696 8.957 3.480 1.00 84.25 124 ILE A C 1
ATOM 977 O O . ILE A 1 124 ? 15.649 8.802 2.265 1.00 84.25 124 ILE A O 1
ATOM 981 N N . ALA A 1 125 ? 16.525 9.823 4.063 1.00 84.50 125 ALA A N 1
ATOM 982 C CA . ALA A 1 125 ? 17.468 10.624 3.291 1.00 84.50 125 ALA A CA 1
ATOM 983 C C . ALA A 1 125 ? 18.424 9.732 2.479 1.00 84.50 125 ALA A C 1
ATOM 985 O O . ALA A 1 125 ? 18.618 9.969 1.288 1.00 84.50 125 ALA A O 1
ATOM 986 N N . MET A 1 126 ? 18.946 8.662 3.090 1.00 81.50 126 MET A N 1
ATOM 987 C CA . MET A 1 126 ? 19.803 7.690 2.402 1.00 81.50 126 MET A CA 1
ATOM 988 C C . MET A 1 126 ? 19.069 6.945 1.277 1.00 81.50 126 MET A C 1
ATOM 990 O O . MET A 1 126 ? 19.612 6.813 0.181 1.00 81.50 126 MET A O 1
ATOM 994 N N . VAL A 1 127 ? 17.832 6.489 1.508 1.00 80.50 127 VAL A N 1
ATOM 995 C CA . VAL A 1 127 ? 17.044 5.788 0.476 1.00 80.50 127 VAL A CA 1
ATOM 996 C C . VAL A 1 127 ? 16.696 6.727 -0.684 1.00 80.50 127 VAL A C 1
ATOM 998 O O . VAL A 1 127 ? 16.860 6.345 -1.841 1.00 80.50 127 VAL A O 1
ATOM 1001 N N . SER A 1 128 ? 16.281 7.966 -0.400 1.00 81.31 128 SER A N 1
ATOM 1002 C CA . SER A 1 128 ? 16.000 8.981 -1.425 1.00 81.31 128 SER A CA 1
ATOM 1003 C C . SER A 1 128 ? 17.228 9.277 -2.287 1.00 81.31 128 SER A C 1
ATOM 1005 O O . SER A 1 128 ? 17.106 9.379 -3.507 1.00 81.31 128 SER A O 1
ATOM 1007 N N . LEU A 1 129 ? 18.415 9.361 -1.674 1.00 85.25 129 LEU A N 1
ATOM 1008 C CA . LEU A 1 129 ? 19.674 9.539 -2.397 1.00 85.25 129 LEU A CA 1
ATOM 1009 C C . LEU A 1 129 ? 19.967 8.347 -3.322 1.00 85.25 129 LEU A C 1
ATOM 1011 O O . LEU A 1 129 ? 20.334 8.549 -4.477 1.00 85.25 129 LEU A O 1
ATOM 1015 N N . GLY A 1 130 ? 19.751 7.115 -2.849 1.00 79.50 130 GLY A N 1
ATOM 1016 C CA . GLY A 1 130 ? 19.910 5.904 -3.661 1.00 79.50 130 GLY A CA 1
ATOM 1017 C C . GLY A 1 130 ? 18.982 5.876 -4.880 1.00 79.50 130 GLY A C 1
ATOM 1018 O O . GLY A 1 130 ? 19.443 5.638 -5.996 1.00 79.50 130 GLY A O 1
ATOM 1019 N N . ILE A 1 131 ? 17.694 6.197 -4.693 1.00 80.62 131 ILE A N 1
ATOM 1020 C CA . ILE A 1 131 ? 16.720 6.289 -5.795 1.00 80.62 131 ILE A CA 1
ATOM 1021 C C . ILE A 1 131 ? 17.160 7.359 -6.803 1.00 80.62 131 ILE A C 1
ATOM 1023 O O . ILE A 1 131 ? 17.134 7.110 -8.008 1.00 80.62 131 ILE A O 1
ATOM 1027 N N . PHE A 1 132 ? 17.602 8.525 -6.325 1.00 83.69 132 PHE A N 1
ATOM 1028 C CA . PHE A 1 132 ? 18.041 9.630 -7.178 1.00 83.69 132 PHE A CA 1
ATOM 1029 C C . PHE A 1 132 ? 19.252 9.253 -8.043 1.00 83.69 132 PHE A C 1
ATOM 1031 O O . PHE A 1 132 ? 19.212 9.424 -9.262 1.00 83.69 132 PHE A O 1
ATOM 1038 N N . ILE A 1 133 ? 20.293 8.66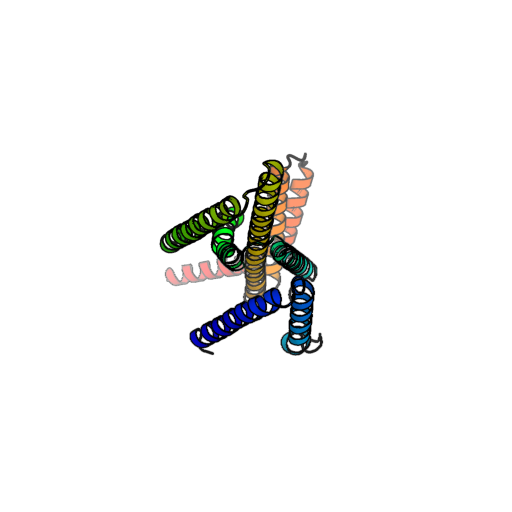9 -7.440 1.00 81.31 133 ILE A N 1
ATOM 1039 C CA . ILE A 1 133 ? 21.499 8.231 -8.158 1.00 81.31 133 ILE A CA 1
ATOM 1040 C C . ILE A 1 133 ? 21.148 7.168 -9.208 1.00 81.31 133 ILE A C 1
ATOM 1042 O O . ILE A 1 133 ? 21.545 7.297 -10.366 1.00 81.31 133 ILE A O 1
ATOM 1046 N N . CYS A 1 134 ? 20.367 6.146 -8.844 1.00 74.50 134 CYS A N 1
ATOM 1047 C CA . CYS A 1 134 ? 19.966 5.101 -9.788 1.00 74.50 134 CYS A CA 1
ATOM 1048 C C . CYS A 1 134 ? 19.090 5.637 -10.927 1.00 74.50 134 CYS A C 1
ATOM 1050 O O . CYS A 1 134 ? 19.255 5.212 -12.069 1.00 74.50 134 CYS A O 1
ATOM 1052 N N . THR A 1 135 ? 18.209 6.600 -10.644 1.00 79.44 135 THR A N 1
ATOM 1053 C CA . THR A 1 135 ? 17.374 7.241 -11.672 1.00 79.44 135 THR A CA 1
ATOM 1054 C C . THR A 1 135 ? 18.233 7.996 -12.684 1.00 79.44 135 THR A C 1
ATOM 1056 O O . THR A 1 135 ? 18.021 7.844 -13.885 1.00 79.44 135 THR A O 1
ATOM 1059 N N . ILE A 1 136 ? 19.245 8.744 -12.225 1.00 79.50 136 ILE A N 1
ATOM 1060 C CA . ILE A 1 136 ? 20.186 9.445 -13.114 1.00 79.50 136 ILE A CA 1
ATOM 1061 C C . ILE A 1 136 ? 20.995 8.457 -13.957 1.00 79.50 136 ILE A C 1
ATOM 1063 O O . ILE A 1 136 ? 21.136 8.659 -15.161 1.00 79.50 136 ILE A O 1
ATOM 1067 N N . MET A 1 137 ? 21.516 7.385 -13.352 1.00 77.94 137 MET A N 1
ATOM 1068 C CA . MET A 1 137 ? 22.296 6.381 -14.085 1.00 77.94 137 MET A CA 1
ATOM 1069 C C . MET A 1 137 ? 21.460 5.709 -15.181 1.00 77.94 137 MET A C 1
ATOM 1071 O O . MET A 1 137 ? 21.929 5.588 -16.312 1.00 77.94 137 MET A O 1
ATOM 1075 N N . SER A 1 138 ? 20.202 5.359 -14.890 1.00 73.25 138 SER A N 1
ATOM 1076 C CA . SER A 1 138 ? 19.279 4.839 -15.907 1.00 73.25 138 SER A CA 1
ATOM 1077 C C . SER A 1 138 ? 18.933 5.867 -16.983 1.00 73.25 138 SER A C 1
ATOM 1079 O O . SER A 1 138 ? 18.914 5.506 -18.155 1.00 73.25 138 SER A O 1
ATOM 1081 N N . ALA A 1 139 ? 18.699 7.134 -16.624 1.00 74.50 139 ALA A N 1
ATOM 1082 C CA . ALA A 1 139 ? 18.394 8.186 -17.597 1.00 74.50 139 ALA A CA 1
ATOM 1083 C C . ALA A 1 139 ? 19.534 8.367 -18.615 1.00 74.50 139 ALA A C 1
ATOM 1085 O O . ALA A 1 139 ? 19.294 8.492 -19.813 1.00 74.50 139 ALA A O 1
ATOM 1086 N N . ARG A 1 140 ? 20.792 8.301 -18.159 1.00 76.00 140 ARG A N 1
ATOM 1087 C CA . ARG A 1 140 ? 21.963 8.378 -19.050 1.00 76.00 140 ARG A CA 1
ATOM 1088 C C . ARG A 1 140 ? 22.053 7.191 -20.007 1.00 76.00 140 ARG A C 1
ATOM 1090 O O . ARG A 1 140 ? 22.471 7.371 -21.145 1.00 76.00 140 ARG A O 1
ATOM 1097 N N . GLN A 1 141 ? 21.660 5.997 -19.567 1.00 70.06 141 GLN A N 1
ATOM 1098 C CA . GLN A 1 141 ? 21.687 4.797 -20.402 1.00 70.06 141 GLN A CA 1
ATOM 1099 C C . GLN A 1 141 ? 20.686 4.872 -21.566 1.00 70.06 141 GLN A C 1
ATOM 1101 O O . GLN A 1 141 ? 21.013 4.415 -22.658 1.00 70.06 141 GLN A O 1
ATOM 1106 N N . VAL A 1 142 ? 19.522 5.501 -21.363 1.00 67.56 142 VAL A N 1
ATOM 1107 C CA . VAL A 1 142 ? 18.545 5.760 -22.439 1.00 67.56 142 VAL A CA 1
ATOM 1108 C C . VAL A 1 142 ? 19.145 6.699 -23.493 1.00 67.56 142 VAL A C 1
ATOM 1110 O O . VAL A 1 142 ? 19.119 6.375 -24.674 1.00 67.56 142 VAL A O 1
ATOM 1113 N N . ASN A 1 143 ? 19.801 7.781 -23.060 1.00 66.12 143 ASN A N 1
ATOM 1114 C CA . ASN A 1 143 ? 20.389 8.780 -23.963 1.00 66.12 143 ASN A CA 1
ATOM 1115 C C . ASN A 1 143 ? 21.633 8.286 -24.729 1.00 66.12 143 ASN A C 1
ATOM 1117 O O . ASN A 1 143 ? 22.025 8.898 -25.713 1.00 66.12 143 ASN A O 1
ATOM 1121 N N . THR A 1 144 ? 22.304 7.219 -24.272 1.00 59.88 144 THR A N 1
ATOM 1122 C CA . THR A 1 144 ? 23.535 6.710 -24.921 1.00 59.88 144 THR A CA 1
ATOM 1123 C C . THR A 1 144 ? 23.233 5.649 -25.993 1.00 59.88 144 THR A C 1
ATOM 1125 O O . THR A 1 144 ? 24.088 5.357 -26.820 1.00 59.88 144 THR A O 1
ATOM 1128 N N . GLY A 1 145 ? 22.035 5.051 -25.993 1.00 53.62 145 GLY A N 1
ATOM 1129 C CA . GLY A 1 145 ? 21.645 3.994 -26.939 1.00 53.62 145 GLY A CA 1
ATOM 1130 C C . GLY A 1 145 ? 20.969 4.478 -28.229 1.00 53.62 145 GLY A C 1
ATOM 1131 O O . GLY A 1 145 ? 20.659 3.651 -29.084 1.00 53.62 145 GLY A O 1
ATOM 1132 N N . ALA A 1 146 ? 20.711 5.781 -28.368 1.00 54.53 146 ALA A N 1
ATOM 1133 C CA . ALA A 1 146 ? 19.912 6.362 -29.445 1.00 54.53 146 ALA A CA 1
ATOM 1134 C C . ALA A 1 146 ? 20.772 7.186 -30.426 1.00 54.53 146 ALA A C 1
ATOM 1136 O O . ALA A 1 146 ? 20.736 8.410 -30.427 1.00 54.53 146 ALA A O 1
ATOM 1137 N N . GLU A 1 147 ? 21.530 6.527 -31.307 1.00 51.94 147 GLU A N 1
ATOM 1138 C CA . GLU A 1 147 ? 22.167 7.181 -32.471 1.00 51.94 147 GLU A CA 1
ATOM 1139 C C . GLU A 1 147 ? 21.172 7.350 -33.646 1.00 51.94 147 GLU A C 1
ATOM 1141 O O . GLU A 1 147 ? 21.440 6.953 -34.780 1.00 51.94 147 GLU A O 1
ATOM 1146 N N . GLY A 1 148 ? 19.983 7.906 -33.384 1.00 58.19 148 GLY A N 1
ATOM 1147 C CA . GLY A 1 148 ? 18.910 8.080 -34.373 1.00 58.19 148 GLY A CA 1
ATOM 1148 C C . GLY A 1 148 ? 18.272 9.472 -34.335 1.00 58.19 148 GLY A C 1
ATOM 1149 O O . GLY A 1 148 ? 18.374 10.177 -33.340 1.00 58.19 148 GLY A O 1
ATOM 1150 N N . SER A 1 149 ? 17.618 9.853 -35.437 1.00 56.94 149 SER A N 1
ATOM 1151 C CA . SER A 1 149 ? 16.911 11.128 -35.673 1.00 56.94 149 SER A CA 1
ATOM 1152 C C . SER A 1 149 ? 16.181 11.700 -34.446 1.00 56.94 149 SER A C 1
ATOM 1154 O O . SER A 1 149 ? 15.468 10.959 -33.771 1.00 56.94 149 SER A O 1
ATOM 1156 N N . GLU A 1 150 ? 16.292 13.022 -34.233 1.00 66.50 150 GLU A N 1
ATOM 1157 C CA . GLU A 1 150 ? 15.833 13.777 -33.044 1.00 66.50 150 GLU A CA 1
ATOM 1158 C C . GLU A 1 150 ? 14.414 13.434 -32.548 1.00 66.50 150 GLU A C 1
ATOM 1160 O O . GLU A 1 150 ? 14.158 13.467 -31.348 1.00 66.50 150 GLU A O 1
ATOM 1165 N N . GLU A 1 151 ? 13.488 13.050 -33.432 1.00 71.44 151 GLU A N 1
ATOM 1166 C CA . GLU A 1 151 ? 12.131 12.665 -33.027 1.00 71.44 151 GLU A CA 1
ATOM 1167 C C . GLU A 1 151 ? 12.089 11.362 -32.203 1.00 71.44 151 GLU A C 1
ATOM 1169 O O . GLU A 1 151 ? 11.340 11.280 -31.230 1.00 71.44 151 GLU A O 1
ATOM 1174 N N . GLN A 1 152 ? 12.911 10.357 -32.525 1.00 74.50 152 GLN A N 1
ATOM 1175 C CA . GLN A 1 152 ? 12.889 9.034 -31.878 1.00 74.50 152 GLN A CA 1
ATOM 1176 C C . GLN A 1 152 ? 13.392 9.085 -30.421 1.00 74.50 152 GLN A C 1
ATOM 1178 O O . GLN A 1 152 ? 12.867 8.375 -29.558 1.00 74.50 152 GLN A O 1
ATOM 1183 N N . ASP A 1 153 ? 14.377 9.943 -30.141 1.00 74.12 153 ASP A N 1
ATOM 1184 C CA . ASP A 1 153 ? 14.963 10.137 -28.807 1.00 74.12 153 ASP A CA 1
ATOM 1185 C C . ASP A 1 153 ? 13.949 10.764 -27.835 1.00 74.12 153 ASP A C 1
ATOM 1187 O O . ASP A 1 153 ? 13.755 10.290 -26.710 1.00 74.12 153 ASP A O 1
ATOM 1191 N N . VAL A 1 154 ? 13.184 11.755 -28.313 1.00 79.00 154 VAL A N 1
ATOM 1192 C CA . VAL A 1 154 ? 12.118 12.395 -27.530 1.00 79.00 154 VAL A CA 1
ATOM 1193 C C . VAL A 1 154 ? 11.028 11.386 -27.158 1.00 79.00 154 VAL A C 1
ATOM 1195 O O . VAL A 1 154 ? 10.591 11.355 -26.004 1.00 79.00 154 VAL A O 1
ATOM 1198 N N . TYR A 1 155 ? 10.610 10.516 -28.085 1.00 81.50 155 TYR A N 1
ATOM 1199 C CA . TYR A 1 155 ? 9.624 9.472 -27.778 1.00 81.50 155 TYR A CA 1
ATOM 1200 C C . TYR A 1 155 ? 10.149 8.454 -26.754 1.00 81.50 155 TYR A C 1
ATOM 1202 O O . TYR A 1 155 ? 9.403 8.085 -25.842 1.00 81.50 155 TYR A O 1
ATOM 1210 N N . ALA A 1 156 ? 11.414 8.031 -26.849 1.00 77.56 156 ALA A N 1
ATOM 1211 C CA . ALA A 1 156 ? 12.029 7.114 -25.885 1.00 77.56 156 ALA A CA 1
ATOM 1212 C C . ALA A 1 156 ? 12.107 7.728 -24.475 1.00 77.56 156 ALA A C 1
ATOM 1214 O O . ALA A 1 156 ? 11.730 7.084 -23.488 1.00 77.56 156 ALA A O 1
ATOM 1215 N N . PHE A 1 157 ? 12.508 8.997 -24.379 1.00 80.62 157 PHE A N 1
ATOM 1216 C CA . PHE A 1 157 ? 12.553 9.730 -23.116 1.00 80.62 157 PHE A CA 1
ATOM 1217 C C . PHE A 1 157 ? 11.158 9.922 -22.497 1.00 80.62 157 PHE A C 1
ATOM 1219 O O . PHE A 1 157 ? 10.971 9.688 -21.298 1.00 80.62 157 PHE A O 1
ATOM 1226 N N . LEU A 1 158 ? 10.150 10.287 -23.300 1.00 83.12 158 LEU A N 1
ATOM 1227 C CA . LEU A 1 158 ? 8.763 10.421 -22.838 1.00 83.12 158 LEU A CA 1
ATOM 1228 C C . LEU A 1 158 ? 8.183 9.085 -22.349 1.00 83.12 158 LEU A C 1
ATOM 1230 O O . LEU A 1 158 ? 7.496 9.053 -21.326 1.00 83.12 158 LEU A O 1
ATOM 1234 N N . HIS A 1 159 ? 8.482 7.982 -23.040 1.00 82.69 159 HIS A N 1
ATOM 1235 C CA . HIS A 1 159 ? 8.043 6.641 -22.647 1.00 82.69 159 HIS A CA 1
ATOM 1236 C C . HIS A 1 159 ? 8.655 6.219 -21.299 1.00 82.69 159 HIS A C 1
ATOM 1238 O O . HIS A 1 159 ? 7.956 5.702 -20.423 1.00 82.69 159 HIS A O 1
ATOM 1244 N N . TRP A 1 160 ? 9.941 6.517 -21.090 1.00 83.25 160 TRP A N 1
ATOM 1245 C CA . TRP A 1 160 ? 10.628 6.301 -19.816 1.00 83.25 160 TRP A CA 1
ATOM 1246 C C . TRP A 1 160 ? 10.047 7.163 -18.681 1.00 83.25 160 TRP A C 1
ATOM 1248 O O . TRP A 1 160 ? 9.759 6.649 -17.593 1.00 83.25 160 TRP A O 1
ATOM 1258 N N . LEU A 1 161 ? 9.804 8.454 -18.938 1.00 84.94 161 LEU A N 1
ATOM 1259 C CA . LEU A 1 161 ? 9.214 9.380 -17.966 1.00 84.94 161 LEU A CA 1
ATOM 1260 C C . LEU A 1 161 ? 7.810 8.932 -17.538 1.00 84.94 161 LEU A C 1
ATOM 1262 O O . LEU A 1 161 ? 7.476 8.976 -16.350 1.00 84.94 161 LEU A O 1
ATOM 1266 N N . LEU A 1 162 ? 7.002 8.460 -18.490 1.00 88.12 162 LEU A N 1
ATOM 1267 C CA . LEU A 1 162 ? 5.675 7.914 -18.221 1.00 88.12 162 LEU A CA 1
ATOM 1268 C C . LEU A 1 162 ? 5.753 6.689 -17.297 1.00 88.12 162 LEU A C 1
ATOM 1270 O O . LEU A 1 162 ? 4.994 6.601 -16.328 1.00 88.12 162 LEU A O 1
ATOM 1274 N N . GLY A 1 163 ? 6.712 5.791 -17.536 1.00 85.94 163 GLY A N 1
ATOM 1275 C CA . GLY A 1 163 ? 7.001 4.654 -16.662 1.00 85.94 163 GLY A CA 1
ATOM 1276 C C . GLY A 1 163 ? 7.333 5.064 -15.221 1.00 85.94 163 GLY A C 1
ATOM 1277 O O . GLY A 1 163 ? 6.749 4.529 -14.275 1.00 85.94 163 GLY A O 1
ATOM 1278 N N . ILE A 1 164 ? 8.183 6.079 -15.031 1.00 85.31 164 ILE A N 1
ATOM 1279 C CA . ILE A 1 164 ? 8.491 6.633 -13.697 1.00 85.31 164 ILE A CA 1
ATOM 1280 C C . ILE A 1 164 ? 7.257 7.254 -13.037 1.00 85.31 164 ILE A C 1
ATOM 1282 O O . ILE A 1 164 ? 7.036 7.061 -11.835 1.00 85.31 164 ILE A O 1
ATOM 1286 N N . ALA A 1 165 ? 6.436 7.980 -13.796 1.00 89.56 165 ALA A N 1
ATOM 1287 C CA . ALA A 1 165 ? 5.210 8.581 -13.279 1.00 89.56 165 ALA A CA 1
ATOM 1288 C C . ALA A 1 165 ? 4.224 7.508 -12.782 1.00 89.56 165 ALA A C 1
ATOM 1290 O O . ALA A 1 165 ? 3.689 7.624 -11.674 1.00 89.56 165 ALA A O 1
ATOM 1291 N N . MET A 1 166 ? 4.045 6.424 -13.544 1.00 89.75 166 MET A N 1
ATOM 1292 C CA . MET A 1 166 ? 3.214 5.284 -13.142 1.00 89.75 166 MET A CA 1
ATOM 1293 C C . MET A 1 166 ? 3.740 4.587 -11.887 1.00 89.75 166 MET A C 1
ATOM 1295 O O . MET A 1 166 ? 2.960 4.327 -10.968 1.00 89.75 166 MET A O 1
ATOM 1299 N N . LEU A 1 167 ? 5.051 4.337 -11.805 1.00 87.38 167 LEU A N 1
ATOM 1300 C CA . LEU A 1 167 ? 5.668 3.759 -10.608 1.00 87.38 167 LEU A CA 1
ATOM 1301 C C . LEU A 1 167 ? 5.455 4.664 -9.393 1.00 87.38 167 LEU A C 1
ATOM 1303 O O . LEU A 1 167 ? 5.011 4.197 -8.347 1.00 87.38 167 LEU A O 1
ATOM 1307 N N . THR A 1 168 ? 5.674 5.969 -9.538 1.00 89.19 168 THR A N 1
ATOM 1308 C CA . THR A 1 168 ? 5.461 6.948 -8.461 1.00 89.19 168 THR A CA 1
ATOM 1309 C C . THR A 1 168 ? 4.009 6.950 -7.978 1.00 89.19 168 THR A C 1
ATOM 1311 O O . THR A 1 168 ? 3.751 6.927 -6.771 1.00 89.19 168 THR A O 1
ATOM 1314 N N . PHE A 1 169 ? 3.045 6.903 -8.899 1.00 91.44 169 PHE A N 1
ATOM 1315 C CA . PHE A 1 169 ? 1.629 6.792 -8.555 1.00 91.44 169 PHE A CA 1
ATOM 1316 C C . PHE A 1 169 ? 1.312 5.482 -7.815 1.00 91.44 169 PHE A C 1
ATOM 1318 O O . PHE A 1 169 ? 0.634 5.501 -6.781 1.00 91.44 169 PHE A O 1
ATOM 1325 N N . ALA A 1 170 ? 1.837 4.349 -8.292 1.00 90.38 170 ALA A N 1
ATOM 1326 C CA . ALA A 1 170 ? 1.656 3.051 -7.647 1.00 90.38 170 ALA A CA 1
ATOM 1327 C C . ALA A 1 170 ? 2.223 3.041 -6.216 1.00 90.38 170 ALA A C 1
ATOM 1329 O O . ALA A 1 170 ? 1.591 2.489 -5.311 1.00 90.38 170 ALA A O 1
ATOM 1330 N N . LEU A 1 171 ? 3.358 3.709 -5.975 1.00 89.69 171 LEU A N 1
ATOM 1331 C CA . LEU A 1 171 ? 3.950 3.850 -4.639 1.00 89.69 171 LEU A CA 1
ATOM 1332 C C . LEU A 1 171 ? 3.060 4.634 -3.682 1.00 89.69 171 LEU A C 1
ATOM 1334 O O . LEU A 1 171 ? 2.854 4.198 -2.548 1.00 89.69 171 LEU A O 1
ATOM 1338 N N . LEU A 1 172 ? 2.513 5.766 -4.129 1.00 91.25 172 LEU A N 1
ATOM 1339 C CA . LEU A 1 172 ? 1.618 6.584 -3.310 1.00 91.25 172 LEU A CA 1
ATOM 1340 C C . LEU A 1 172 ? 0.330 5.830 -2.965 1.00 91.25 172 LEU A C 1
ATOM 1342 O O . LEU A 1 172 ? -0.111 5.858 -1.814 1.00 91.25 172 LEU A O 1
ATOM 1346 N N . MET A 1 173 ? -0.248 5.109 -3.928 1.00 90.06 173 MET A N 1
ATOM 1347 C CA . MET A 1 173 ? -1.429 4.273 -3.695 1.00 90.06 173 MET A CA 1
ATOM 1348 C C . MET A 1 173 ? -1.133 3.101 -2.754 1.00 90.06 173 MET A C 1
ATOM 1350 O O . MET A 1 173 ? -1.916 2.848 -1.835 1.00 90.06 173 MET A O 1
ATOM 1354 N N . SER A 1 174 ? 0.014 2.436 -2.915 1.00 89.38 174 SER A N 1
ATOM 1355 C CA . SER A 1 174 ? 0.455 1.370 -2.008 1.00 89.38 174 SER A CA 1
ATOM 1356 C C . SER A 1 174 ? 0.661 1.894 -0.586 1.00 89.38 174 SER A C 1
ATOM 1358 O O . SER A 1 174 ? 0.267 1.234 0.377 1.00 89.38 174 SER A O 1
ATOM 1360 N N . ALA A 1 175 ? 1.240 3.087 -0.439 1.00 90.50 175 ALA A N 1
ATOM 1361 C CA . ALA A 1 175 ? 1.434 3.711 0.863 1.00 90.50 175 ALA A CA 1
ATOM 1362 C C . ALA A 1 175 ? 0.098 4.093 1.517 1.00 90.50 175 ALA A C 1
ATOM 1364 O O . ALA A 1 175 ? -0.151 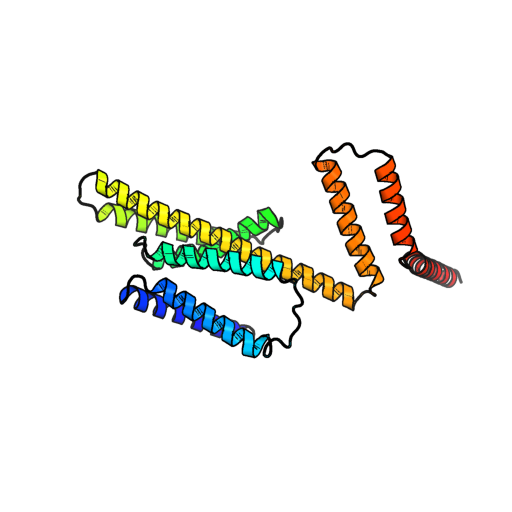3.813 2.693 1.00 90.50 175 ALA A O 1
ATOM 1365 N N . ARG A 1 176 ? -0.823 4.660 0.729 1.00 90.00 176 ARG A N 1
ATOM 1366 C CA . ARG A 1 176 ? -2.181 4.969 1.187 1.00 90.00 176 ARG A CA 1
ATOM 1367 C C . ARG A 1 176 ? -2.914 3.721 1.673 1.00 90.00 176 ARG A C 1
ATOM 1369 O O . ARG A 1 176 ? -3.565 3.777 2.715 1.00 90.00 176 ARG A O 1
ATOM 1376 N N . MET A 1 177 ? -2.798 2.607 0.951 1.00 88.88 177 MET A N 1
ATOM 1377 C CA . MET A 1 177 ? -3.375 1.322 1.351 1.00 88.88 177 MET A CA 1
ATOM 1378 C C . MET A 1 177 ? -2.803 0.835 2.692 1.00 88.88 177 MET A C 1
ATOM 1380 O O . MET A 1 177 ? -3.579 0.445 3.565 1.00 88.88 177 MET A O 1
ATOM 1384 N N . GLY A 1 178 ? -1.483 0.914 2.892 1.00 87.19 178 GLY A N 1
ATOM 1385 C CA . GLY A 1 178 ? -0.840 0.541 4.159 1.00 87.19 178 GLY A CA 1
ATOM 1386 C C . GLY A 1 178 ? -1.323 1.386 5.343 1.00 87.19 178 GLY A C 1
ATOM 1387 O O . GLY A 1 178 ? -1.731 0.851 6.373 1.00 87.19 178 GLY A O 1
ATOM 1388 N N . ILE A 1 179 ? -1.391 2.709 5.177 1.00 87.81 179 ILE A N 1
ATOM 1389 C CA . ILE A 1 179 ? -1.905 3.618 6.217 1.00 87.81 179 ILE A CA 1
ATOM 1390 C C . ILE A 1 179 ? -3.387 3.365 6.503 1.00 87.81 179 ILE A C 1
ATOM 1392 O O . ILE A 1 179 ? -3.822 3.440 7.657 1.00 87.81 179 ILE A O 1
ATOM 1396 N N . PHE A 1 180 ? -4.172 3.057 5.470 1.00 88.44 180 PHE A N 1
ATOM 1397 C CA . PHE A 1 180 ? -5.574 2.698 5.635 1.00 88.44 180 PHE A CA 1
ATOM 1398 C C . PHE A 1 180 ? -5.715 1.416 6.464 1.00 88.44 180 PHE A C 1
ATOM 1400 O O . PHE A 1 180 ? -6.508 1.400 7.402 1.00 88.44 180 PHE A O 1
ATOM 1407 N N . GLN A 1 181 ? -4.900 0.389 6.198 1.00 84.81 181 GLN A N 1
ATOM 1408 C CA . GLN A 1 181 ? -4.852 -0.845 6.993 1.00 84.81 181 GLN A CA 1
ATOM 1409 C C . GLN A 1 181 ? -4.467 -0.586 8.453 1.00 84.81 181 GLN A C 1
ATOM 1411 O O . GLN A 1 181 ? -5.171 -1.052 9.350 1.00 84.81 181 GLN A O 1
ATOM 1416 N N . GLU A 1 182 ? -3.406 0.186 8.708 1.00 86.06 182 GLU A N 1
ATOM 1417 C CA . GLU A 1 182 ? -2.990 0.545 10.072 1.00 86.06 182 GLU A CA 1
ATOM 1418 C C . GLU A 1 182 ? -4.107 1.272 10.829 1.00 86.06 182 GLU A C 1
ATOM 1420 O O . GLU A 1 182 ? -4.449 0.915 11.959 1.00 86.06 182 GLU A O 1
ATOM 1425 N N . THR A 1 183 ? -4.694 2.291 10.198 1.00 84.62 183 THR A N 1
ATOM 1426 C CA . THR A 1 183 ? -5.751 3.109 10.804 1.00 84.62 183 THR A CA 1
ATOM 1427 C C . THR A 1 183 ? -6.988 2.271 11.106 1.00 84.62 183 THR A C 1
ATOM 1429 O O . THR A 1 183 ? -7.563 2.376 12.191 1.00 84.62 183 THR A O 1
ATOM 1432 N N . LEU A 1 184 ? -7.381 1.414 10.163 1.00 85.62 184 LEU A N 1
ATOM 1433 C CA . LEU A 1 184 ? -8.513 0.511 10.308 1.00 85.62 184 LEU A CA 1
ATOM 1434 C C . LEU A 1 184 ? -8.272 -0.475 11.460 1.00 85.62 184 LEU A C 1
ATOM 1436 O O . LEU A 1 184 ? -9.119 -0.589 12.346 1.00 85.62 184 LEU A O 1
ATOM 1440 N N . TYR A 1 185 ? -7.101 -1.116 11.496 1.00 84.44 185 TYR A N 1
ATOM 1441 C CA . TYR A 1 185 ? -6.723 -2.063 12.543 1.00 84.44 185 TYR A CA 1
ATOM 1442 C C . TYR A 1 185 ? -6.737 -1.421 13.935 1.00 84.44 185 TYR A C 1
ATOM 1444 O O . TYR A 1 185 ? -7.363 -1.956 14.850 1.00 84.44 185 TYR A O 1
ATOM 1452 N N . VAL A 1 186 ? -6.110 -0.250 14.098 1.00 81.31 186 VAL A N 1
ATOM 1453 C CA . VAL A 1 186 ? -6.091 0.478 15.379 1.00 81.31 186 VAL A CA 1
ATOM 1454 C C . VAL A 1 186 ? -7.499 0.898 15.801 1.00 81.31 186 VAL A C 1
ATOM 1456 O O . VAL A 1 186 ? -7.852 0.733 16.967 1.00 81.31 186 VAL A O 1
ATOM 1459 N N . CYS A 1 187 ? -8.316 1.399 14.871 1.00 79.62 187 CYS A N 1
ATOM 1460 C CA . CYS A 1 187 ? -9.696 1.803 15.145 1.00 79.62 187 CYS A CA 1
ATOM 1461 C C . CYS A 1 187 ? -10.539 0.618 15.634 1.00 79.62 187 CYS A C 1
ATOM 1463 O O . CYS A 1 187 ? -11.169 0.700 16.686 1.00 79.62 187 CYS A O 1
ATOM 1465 N N . ILE A 1 188 ? -10.507 -0.503 14.911 1.00 79.31 188 ILE A N 1
ATOM 1466 C CA . ILE A 1 188 ? -11.294 -1.694 15.251 1.00 79.31 188 ILE A CA 1
ATOM 1467 C C . ILE A 1 188 ? -10.807 -2.304 16.558 1.00 79.31 188 ILE A C 1
ATOM 1469 O O . ILE A 1 188 ? -11.617 -2.564 17.441 1.00 79.31 188 ILE A O 1
ATOM 1473 N N . ARG A 1 189 ? -9.493 -2.496 16.716 1.00 77.75 189 ARG A N 1
ATOM 1474 C CA . ARG A 1 189 ? -8.923 -3.029 17.955 1.00 77.75 189 ARG A CA 1
ATOM 1475 C C . ARG A 1 189 ? -9.250 -2.125 19.143 1.00 77.75 189 ARG A C 1
ATOM 1477 O O . ARG A 1 189 ? -9.593 -2.639 20.198 1.00 77.75 189 ARG A O 1
ATOM 1484 N N . GLY A 1 190 ? -9.203 -0.805 18.959 1.00 74.62 190 GLY A N 1
ATOM 1485 C CA . GLY A 1 190 ? -9.642 0.168 19.956 1.00 74.62 190 GLY A CA 1
ATOM 1486 C C . GLY A 1 190 ? -11.104 -0.036 20.347 1.00 74.62 190 GLY A C 1
ATOM 1487 O O . GLY A 1 190 ? -11.391 -0.177 21.529 1.00 74.62 190 GLY A O 1
ATOM 1488 N N . VAL A 1 191 ? -12.014 -0.136 19.372 1.00 70.62 191 VAL A N 1
ATOM 1489 C CA . VAL A 1 191 ? -13.443 -0.402 19.624 1.00 70.62 191 VAL A CA 1
ATOM 1490 C C . VAL A 1 191 ? -13.652 -1.741 20.332 1.00 70.62 191 VAL A C 1
ATOM 1492 O O . VAL A 1 191 ? -14.418 -1.788 21.289 1.00 70.62 191 VAL A O 1
ATOM 1495 N N . PHE A 1 192 ? -12.972 -2.813 19.916 1.00 69.50 192 PHE A N 1
ATOM 1496 C CA . PHE A 1 192 ? -13.075 -4.118 20.574 1.00 69.50 192 PHE A CA 1
ATOM 1497 C C . PHE A 1 192 ? -12.569 -4.071 22.016 1.00 69.50 192 PHE A C 1
ATOM 1499 O O . PHE A 1 192 ? -13.284 -4.539 22.890 1.00 69.50 192 PHE A O 1
ATOM 1506 N N . ILE A 1 193 ? -11.417 -3.445 22.283 1.00 70.00 193 ILE A N 1
ATOM 1507 C CA . ILE A 1 193 ? -10.898 -3.263 23.650 1.00 70.00 193 ILE A CA 1
ATOM 1508 C C . ILE A 1 193 ? -11.879 -2.434 24.491 1.00 70.00 193 ILE A C 1
ATOM 1510 O O . ILE A 1 193 ? -12.205 -2.803 25.609 1.00 70.00 193 ILE A O 1
ATOM 1514 N N . LEU A 1 194 ? -12.416 -1.342 23.945 1.00 60.44 194 LEU A N 1
ATOM 1515 C CA . LEU A 1 194 ? -13.451 -0.547 24.614 1.00 60.44 194 LEU A CA 1
ATOM 1516 C C . LEU A 1 194 ? -14.731 -1.354 24.874 1.00 60.44 194 LEU A C 1
ATOM 1518 O O . LEU A 1 194 ? -15.386 -1.132 25.881 1.00 60.44 194 LEU A O 1
ATOM 1522 N N . THR A 1 195 ? -15.084 -2.288 23.993 1.00 58.72 195 THR A N 1
ATOM 1523 C CA . THR A 1 195 ? -16.260 -3.158 24.153 1.00 58.72 195 THR A CA 1
ATOM 1524 C C . THR A 1 195 ? -16.016 -4.269 25.177 1.00 58.72 195 THR A C 1
ATOM 1526 O O . THR A 1 195 ? -16.965 -4.728 25.805 1.00 58.72 195 THR A O 1
ATOM 1529 N N . THR A 1 196 ? -14.767 -4.710 25.362 1.00 61.06 196 THR A N 1
ATOM 1530 C CA . THR A 1 196 ? -14.408 -5.708 26.381 1.00 61.06 196 THR A CA 1
ATOM 1531 C C . THR A 1 196 ? -14.199 -5.086 27.760 1.00 61.06 196 THR A C 1
ATOM 1533 O O . THR A 1 196 ? -14.522 -5.723 28.755 1.00 61.06 196 THR A O 1
ATOM 1536 N N . GLU A 1 197 ? -13.694 -3.851 27.825 1.00 59.41 197 GLU A N 1
ATOM 1537 C CA . GLU A 1 197 ? -13.389 -3.143 29.079 1.00 59.41 197 GLU A CA 1
ATOM 1538 C C . GLU A 1 197 ? -14.549 -2.268 29.580 1.00 59.41 197 GLU A C 1
ATOM 1540 O O . GLU A 1 197 ? -14.606 -1.915 30.756 1.00 59.41 197 GLU A O 1
ATOM 1545 N N . CYS A 1 198 ? -15.487 -1.880 28.711 1.00 49.38 198 CYS A N 1
ATOM 1546 C CA . CYS A 1 198 ? -16.657 -1.093 29.090 1.00 49.38 198 CYS A CA 1
ATOM 1547 C C . CYS A 1 198 ? -17.951 -1.785 28.653 1.00 49.38 198 CYS A C 1
ATOM 1549 O O . CYS A 1 198 ? -18.083 -2.228 27.514 1.00 49.38 198 CYS A O 1
ATOM 1551 N N . ALA A 1 199 ? -18.958 -1.802 29.532 1.00 56.34 199 ALA A N 1
ATOM 1552 C CA . ALA A 1 199 ? -20.305 -2.225 29.162 1.00 56.34 199 ALA A CA 1
ATOM 1553 C C . ALA A 1 199 ? -20.841 -1.389 27.976 1.00 56.34 199 ALA A C 1
ATOM 1555 O O . ALA A 1 199 ? -20.520 -0.206 27.841 1.00 56.34 199 ALA A O 1
ATOM 1556 N N . SER A 1 200 ? -21.690 -2.004 27.140 1.00 53.94 200 SER A N 1
ATOM 1557 C CA . SER A 1 200 ? -22.269 -1.484 25.878 1.00 53.94 200 SER A CA 1
ATOM 1558 C C . SER A 1 200 ? -22.734 -0.009 25.905 1.00 53.94 200 SER A C 1
ATOM 1560 O O . SER A 1 200 ? -22.710 0.676 24.875 1.00 53.94 200 SER A O 1
ATOM 1562 N N . LEU A 1 201 ? -23.084 0.521 27.081 1.00 49.91 201 LEU A N 1
ATOM 1563 C CA . LEU A 1 201 ? -23.446 1.922 27.297 1.00 49.91 201 LEU A CA 1
ATOM 1564 C C . LEU A 1 201 ? -22.300 2.920 27.024 1.00 49.91 201 LEU A C 1
ATOM 1566 O O . LEU A 1 201 ? -22.542 3.939 26.377 1.00 49.91 201 LEU A O 1
ATOM 1570 N N . THR A 1 202 ? -21.057 2.649 27.439 1.00 53.00 202 THR A N 1
ATOM 1571 C CA . THR A 1 202 ? -19.929 3.588 27.241 1.00 53.00 202 THR A CA 1
ATOM 1572 C C . THR A 1 202 ? -19.506 3.649 25.774 1.00 53.00 202 THR A C 1
ATOM 1574 O O . THR A 1 202 ? -19.177 4.716 25.261 1.00 53.00 202 THR A O 1
ATOM 1577 N N . VAL A 1 203 ? -19.585 2.522 25.058 1.00 46.12 203 VAL A N 1
ATOM 1578 C CA . VAL A 1 203 ? -19.321 2.462 23.610 1.00 46.12 203 VAL A CA 1
ATOM 1579 C C . VAL A 1 203 ? -20.371 3.267 22.843 1.00 46.12 203 VAL A C 1
ATOM 1581 O O . VAL A 1 203 ? -20.026 4.032 21.942 1.00 46.12 203 VAL A O 1
ATOM 1584 N N . THR A 1 204 ? -21.641 3.164 23.242 1.00 56.38 204 THR A N 1
ATOM 1585 C CA . THR A 1 204 ? -22.731 3.943 22.639 1.00 56.38 204 THR A CA 1
ATOM 1586 C C . THR A 1 204 ? -22.533 5.442 22.888 1.00 56.38 204 THR A C 1
ATOM 1588 O O . THR A 1 204 ? -22.636 6.224 21.944 1.00 56.38 204 THR A O 1
ATOM 1591 N N . LEU A 1 205 ? -22.131 5.839 24.102 1.00 58.06 205 LEU A N 1
ATOM 1592 C CA . LEU A 1 205 ? -21.796 7.225 24.455 1.00 58.06 205 LEU A CA 1
ATOM 1593 C C . LEU A 1 205 ? -20.596 7.781 23.660 1.00 58.06 205 LEU A C 1
ATOM 1595 O O . LEU A 1 205 ? -20.627 8.910 23.173 1.00 58.06 205 LEU A O 1
ATOM 1599 N N . VAL A 1 206 ? -19.531 6.994 23.484 1.00 55.53 206 VAL A N 1
ATOM 1600 C CA . VAL A 1 206 ? -18.338 7.418 22.727 1.00 55.53 206 VAL A CA 1
ATOM 1601 C C . VAL A 1 206 ? -18.657 7.584 21.236 1.00 55.53 206 VAL A C 1
ATOM 1603 O O . VAL A 1 206 ? -18.192 8.534 20.597 1.00 55.53 206 VAL A O 1
ATOM 1606 N N . VAL A 1 207 ? -19.483 6.705 20.663 1.00 57.69 207 VAL A N 1
ATOM 1607 C CA . VAL A 1 207 ? -19.893 6.797 19.252 1.00 57.69 207 VAL A CA 1
ATOM 1608 C C . VAL A 1 207 ? -20.851 7.972 19.013 1.00 57.69 207 VAL A C 1
ATOM 1610 O O . VAL A 1 207 ? -20.737 8.636 17.977 1.00 57.69 207 VAL A O 1
ATOM 1613 N N . THR A 1 208 ? -21.755 8.281 19.949 1.00 60.94 208 THR A N 1
ATOM 1614 C CA . THR A 1 208 ? -22.632 9.464 19.849 1.00 60.94 208 THR A CA 1
ATOM 1615 C C . THR A 1 208 ? -21.841 10.762 19.994 1.00 60.94 208 THR A C 1
ATOM 1617 O O . THR A 1 208 ? -22.013 11.662 19.168 1.00 60.94 208 THR A O 1
ATOM 1620 N N . LEU A 1 209 ? -20.885 10.826 20.928 1.00 60.31 209 LEU A N 1
ATOM 1621 C CA . LEU A 1 209 ? -19.952 11.953 21.062 1.00 60.31 209 LEU A CA 1
ATOM 1622 C C . LEU A 1 209 ? -19.129 12.184 19.788 1.00 60.31 209 LEU A C 1
ATOM 1624 O O . LEU A 1 209 ? -19.009 13.321 19.330 1.00 60.31 209 LEU A O 1
ATOM 1628 N N . ARG A 1 210 ? -18.612 11.120 19.159 1.00 61.53 210 ARG A N 1
ATOM 1629 C CA . ARG A 1 210 ? -17.878 11.227 17.886 1.00 61.53 210 ARG A CA 1
ATOM 1630 C C . ARG A 1 210 ? -18.736 11.860 16.787 1.00 61.53 210 ARG A C 1
ATOM 1632 O O . ARG A 1 210 ? -18.266 12.763 16.098 1.00 61.53 210 ARG A O 1
ATOM 1639 N N . LYS A 1 211 ? -19.987 11.409 16.629 1.00 57.41 211 LYS A N 1
ATOM 1640 C CA . LYS A 1 211 ? -20.926 11.953 15.629 1.00 57.41 211 LYS A CA 1
ATOM 1641 C C . LYS A 1 211 ? -21.268 13.420 15.903 1.00 57.41 211 LYS A C 1
ATOM 1643 O O . LYS A 1 211 ? -21.338 14.208 14.965 1.00 57.41 211 LYS A O 1
ATOM 1648 N N . PHE A 1 212 ? -21.419 13.790 17.172 1.00 64.69 212 PHE A N 1
ATOM 1649 C CA . PHE A 1 212 ? -21.708 15.157 17.603 1.00 64.69 212 PHE A CA 1
ATOM 1650 C C . PHE A 1 212 ? -20.561 16.126 17.291 1.00 64.69 212 PHE A C 1
ATOM 1652 O O . PHE A 1 212 ? -20.776 17.189 16.711 1.00 64.69 212 PHE A O 1
ATOM 1659 N N . ILE A 1 213 ? -19.323 15.728 17.597 1.00 66.81 213 ILE A N 1
ATOM 1660 C CA . ILE A 1 213 ? -18.128 16.522 17.287 1.00 66.81 213 ILE A CA 1
ATOM 1661 C C . ILE A 1 213 ? -17.966 16.675 15.769 1.00 66.81 213 ILE A C 1
ATOM 1663 O O . ILE A 1 213 ? -17.702 17.776 15.288 1.00 66.81 213 ILE A O 1
ATOM 1667 N N . SER A 1 214 ? -18.182 15.605 14.994 1.00 60.94 214 SER A N 1
ATOM 1668 C CA . SER A 1 214 ? -18.166 15.684 13.527 1.00 60.94 214 SER A CA 1
ATOM 1669 C C . SER A 1 214 ? -19.240 16.626 12.969 1.00 60.94 214 SER A C 1
ATOM 1671 O O . SER A 1 214 ? -18.963 17.350 12.015 1.00 60.94 214 SER A O 1
ATOM 1673 N N . LEU A 1 215 ? -20.430 16.672 13.575 1.00 64.69 215 LEU A N 1
ATOM 1674 C CA . LEU A 1 215 ? -21.510 17.586 13.191 1.00 64.69 215 LEU A CA 1
ATOM 1675 C C . LEU A 1 215 ? -21.157 19.053 13.496 1.00 64.69 215 LEU A C 1
ATOM 1677 O O . LEU A 1 215 ? -21.312 19.899 12.618 1.00 64.69 215 LEU A O 1
ATOM 1681 N N . ILE A 1 216 ? -20.597 19.353 14.674 1.00 65.44 216 ILE A N 1
ATOM 1682 C CA . ILE A 1 216 ? -20.132 20.710 15.023 1.00 65.44 216 ILE A CA 1
ATOM 1683 C C . ILE A 1 216 ? -19.044 21.184 14.055 1.00 65.44 216 ILE A C 1
ATOM 1685 O O . ILE A 1 216 ? -19.126 22.296 13.532 1.00 65.44 216 ILE A O 1
ATOM 1689 N N . ILE A 1 217 ? -18.051 20.336 13.773 1.00 66.25 217 ILE A N 1
ATOM 1690 C CA . ILE A 1 217 ? -16.980 20.659 12.821 1.00 66.25 217 ILE A CA 1
ATOM 1691 C C . ILE A 1 217 ? -17.562 20.907 11.423 1.00 66.25 217 ILE A C 1
ATOM 1693 O O . ILE A 1 217 ? -17.169 21.866 10.764 1.00 66.25 217 ILE A O 1
ATOM 1697 N N . SER A 1 218 ? -18.535 20.102 10.986 1.00 65.75 218 SER A N 1
ATOM 1698 C CA . SER A 1 218 ? -19.206 20.287 9.694 1.00 65.75 218 SER A CA 1
ATOM 1699 C C . SER A 1 218 ? -19.965 21.617 9.605 1.00 65.75 218 SER A C 1
ATOM 1701 O O . SER A 1 218 ? -19.922 22.270 8.564 1.00 65.75 218 SER A O 1
ATOM 1703 N N . ILE A 1 219 ? -20.648 22.038 10.673 1.00 66.88 219 ILE A N 1
ATOM 1704 C CA . ILE A 1 219 ? -21.395 23.308 10.711 1.00 66.88 219 ILE A CA 1
ATOM 1705 C C . ILE A 1 219 ? -20.438 24.502 10.693 1.00 66.88 219 ILE A C 1
ATOM 1707 O O . ILE A 1 219 ? -20.641 25.438 9.919 1.00 66.88 219 ILE A O 1
ATOM 1711 N N . LEU A 1 220 ? -19.371 24.446 11.499 1.00 69.31 220 LEU A N 1
ATOM 1712 C CA . LEU A 1 220 ? -18.350 25.494 11.547 1.00 69.31 220 LEU A CA 1
ATOM 1713 C C . LEU A 1 220 ? -17.599 25.625 10.213 1.00 69.31 220 LEU A C 1
ATOM 1715 O O . LEU A 1 220 ? -17.276 26.739 9.807 1.00 69.31 220 LEU A O 1
ATOM 1719 N N . TYR A 1 221 ? -17.345 24.509 9.522 1.00 67.88 221 TYR A N 1
ATOM 1720 C CA . TYR A 1 221 ? -16.596 24.496 8.264 1.00 67.88 221 TYR A CA 1
ATOM 1721 C C . TYR A 1 221 ? -17.431 24.946 7.054 1.00 67.88 221 TYR A C 1
ATOM 1723 O O . TYR A 1 221 ? -16.949 25.734 6.246 1.00 67.88 221 TYR A O 1
ATOM 1731 N N . PHE A 1 222 ? -18.689 24.501 6.930 1.00 65.69 222 PHE A N 1
ATOM 1732 C CA . PHE A 1 222 ? -19.532 24.806 5.762 1.00 65.69 222 PHE A CA 1
ATOM 1733 C C . PHE A 1 222 ? -20.362 26.098 5.886 1.00 65.69 222 PHE A C 1
ATOM 1735 O O . PHE A 1 222 ? -21.068 26.442 4.942 1.00 65.69 222 PHE A O 1
ATOM 1742 N N . LYS A 1 223 ? -20.294 26.820 7.020 1.00 63.69 223 LYS A N 1
ATOM 1743 C CA . LYS A 1 223 ? -21.068 28.055 7.293 1.00 63.69 223 LYS A CA 1
ATOM 1744 C C . LYS A 1 223 ? -22.568 27.944 6.961 1.00 63.69 223 LYS A C 1
ATOM 1746 O O . LYS A 1 223 ? -23.202 28.927 6.584 1.00 63.69 223 LYS A O 1
ATOM 1751 N N . ASN A 1 224 ? -23.149 26.753 7.098 1.00 59.44 224 ASN A N 1
ATOM 1752 C CA . ASN A 1 224 ? -24.576 26.562 6.856 1.00 59.44 224 ASN A CA 1
ATOM 1753 C C . ASN A 1 224 ? -25.401 27.326 7.911 1.00 59.44 224 ASN A C 1
ATOM 1755 O O . ASN A 1 224 ? -25.002 27.339 9.081 1.00 59.44 224 ASN A O 1
ATOM 1759 N N . PRO A 1 225 ? -26.545 27.940 7.543 1.00 56.19 225 PRO A N 1
ATOM 1760 C CA . PRO A 1 225 ? -27.394 28.687 8.468 1.00 56.19 225 PRO A CA 1
ATOM 1761 C C . PRO A 1 225 ? -28.072 27.731 9.460 1.00 56.19 225 PRO A C 1
ATOM 1763 O O . PRO A 1 225 ? -29.187 27.253 9.256 1.00 56.19 225 PRO A O 1
ATOM 1766 N N . PHE A 1 226 ? -27.369 27.422 10.545 1.00 60.56 226 PHE A N 1
ATOM 1767 C CA . PHE A 1 226 ? -27.858 26.559 11.611 1.00 60.56 226 PHE A CA 1
ATOM 1768 C C . PHE A 1 226 ? -28.716 27.392 12.566 1.00 60.56 226 PHE A C 1
ATOM 1770 O O . PHE A 1 226 ? -28.205 28.188 13.354 1.00 60.56 226 PHE A O 1
ATOM 1777 N N . THR A 1 227 ? -30.039 27.264 12.457 1.00 74.81 227 THR A N 1
ATOM 1778 C CA . THR A 1 227 ? -30.975 28.034 13.291 1.00 74.81 227 THR A CA 1
ATOM 1779 C C . THR A 1 227 ? -30.895 27.607 14.763 1.00 74.81 227 THR A C 1
ATOM 1781 O O . THR A 1 227 ? -30.543 26.468 15.074 1.00 74.81 227 THR A O 1
ATOM 1784 N N . ALA A 1 228 ? -31.263 28.503 15.688 1.00 74.56 228 ALA A N 1
ATOM 1785 C CA . ALA A 1 228 ? -31.236 28.241 17.134 1.00 74.56 228 ALA A CA 1
ATOM 1786 C C . ALA A 1 228 ? -32.017 26.970 17.538 1.00 74.56 228 ALA A C 1
ATOM 1788 O O . ALA A 1 228 ? -31.616 26.253 18.450 1.00 74.56 228 ALA A O 1
ATOM 1789 N N . TRP A 1 229 ? -33.077 26.629 16.800 1.00 71.69 229 TRP A N 1
ATOM 1790 C CA . TRP A 1 229 ? -33.865 25.412 17.005 1.00 71.69 229 TRP A CA 1
ATOM 1791 C C . TRP A 1 229 ? -33.073 24.116 16.796 1.00 71.69 229 TRP A C 1
ATOM 1793 O O . TRP A 1 229 ? -33.308 23.135 17.501 1.00 71.69 229 TRP A O 1
ATOM 1803 N N . HIS A 1 230 ? -32.083 24.108 15.901 1.00 63.94 230 HIS A N 1
ATOM 1804 C CA . HIS A 1 230 ? -31.216 22.947 15.726 1.00 63.94 230 HIS A CA 1
ATOM 1805 C C . HIS A 1 230 ? -30.246 22.774 16.899 1.00 63.94 230 HIS A C 1
ATOM 1807 O O . HIS A 1 230 ? -29.956 21.641 17.279 1.00 63.94 230 HIS A O 1
ATOM 1813 N N . TRP A 1 231 ? -29.784 23.867 17.519 1.00 68.62 231 TRP A N 1
ATOM 1814 C CA . TRP A 1 231 ? -28.983 23.810 18.748 1.00 68.62 231 TRP A CA 1
ATOM 1815 C C . TRP A 1 231 ? -29.788 23.256 19.921 1.00 68.62 231 TRP A C 1
ATOM 1817 O O . TRP A 1 231 ? -29.286 22.405 20.652 1.00 68.62 231 TRP A O 1
ATOM 1827 N N . VAL A 1 232 ? -31.052 23.667 20.049 1.00 77.56 232 VAL A N 1
ATOM 1828 C CA . VAL A 1 232 ? -31.971 23.120 21.058 1.00 77.56 232 VAL A CA 1
ATOM 1829 C C . VAL A 1 232 ? -32.201 21.625 20.826 1.00 77.56 232 VAL A C 1
ATOM 1831 O O . VAL A 1 232 ? -32.016 20.838 21.750 1.00 77.56 232 VAL A O 1
ATOM 1834 N N . GLY A 1 233 ? -32.512 21.201 19.596 1.00 72.75 233 GLY A N 1
ATOM 1835 C CA . GLY A 1 233 ? -32.680 19.777 19.272 1.00 72.75 233 GLY A CA 1
ATOM 1836 C C . GLY A 1 233 ? -31.414 18.952 19.534 1.00 72.75 233 GLY A C 1
ATOM 1837 O O . GLY A 1 233 ? -31.474 17.868 20.108 1.00 72.75 233 GLY A O 1
ATOM 1838 N N . THR A 1 234 ? -30.251 19.509 19.198 1.00 68.56 234 THR A N 1
ATOM 1839 C CA . THR A 1 234 ? -28.930 18.912 19.443 1.00 68.56 234 THR A CA 1
ATOM 1840 C C . THR A 1 234 ? -28.652 18.750 20.945 1.00 68.56 234 THR A C 1
ATOM 1842 O O . THR A 1 234 ? -28.199 17.688 21.375 1.00 68.56 234 THR A O 1
ATOM 1845 N N . ALA A 1 235 ? -28.993 19.752 21.762 1.00 73.12 235 ALA A N 1
ATOM 1846 C CA . ALA A 1 235 ? -28.876 19.697 23.219 1.00 73.12 235 ALA A CA 1
ATOM 1847 C C . ALA A 1 235 ? -29.849 18.687 23.850 1.00 73.12 235 ALA A C 1
ATOM 1849 O O . ALA A 1 235 ? -29.453 17.941 24.743 1.00 73.12 235 ALA A O 1
ATOM 1850 N N . VAL A 1 236 ? -31.091 18.608 23.361 1.00 76.81 236 VAL A N 1
ATOM 1851 C CA . VAL A 1 236 ? -32.102 17.653 23.847 1.00 76.81 236 VAL A CA 1
ATOM 1852 C C . VAL A 1 236 ? -31.707 16.210 23.529 1.00 76.81 236 VAL A C 1
ATOM 1854 O O . VAL A 1 236 ? -31.797 15.353 24.404 1.00 76.81 236 VAL A O 1
ATOM 1857 N N . VAL A 1 237 ? -31.210 15.927 22.322 1.00 70.56 237 VAL A N 1
ATOM 1858 C CA . VAL A 1 237 ? -30.724 14.584 21.953 1.00 70.56 237 VAL A CA 1
ATOM 1859 C C . VAL A 1 237 ? -29.496 14.196 22.781 1.00 70.56 237 VAL A C 1
ATOM 1861 O O . VAL A 1 237 ? -29.396 13.056 23.241 1.00 70.56 237 VAL A O 1
ATOM 1864 N N . PHE A 1 238 ? -28.580 15.138 23.022 1.00 71.06 238 PHE A N 1
ATOM 1865 C CA . PHE A 1 238 ? -27.412 14.907 23.871 1.00 71.06 238 PHE A CA 1
ATOM 1866 C C . PHE A 1 238 ? -27.812 14.636 25.329 1.00 71.06 238 PHE A C 1
ATOM 1868 O O . PHE A 1 238 ? -27.348 13.661 25.917 1.00 71.06 238 PHE A O 1
ATOM 1875 N N . LEU A 1 239 ? -28.733 15.428 25.886 1.00 73.75 239 LEU A N 1
ATOM 1876 C CA . LEU A 1 239 ? -29.254 15.248 27.241 1.00 73.75 239 LEU A CA 1
ATOM 1877 C C . LEU A 1 239 ? -30.044 13.939 27.383 1.00 73.75 239 LEU A C 1
ATOM 1879 O O . LEU A 1 239 ? -29.838 13.206 28.344 1.00 73.75 239 LEU A O 1
ATOM 1883 N N . GLY A 1 240 ? -30.888 13.598 26.408 1.00 68.69 240 GLY A N 1
ATOM 1884 C CA . GLY A 1 240 ? -31.609 12.324 26.374 1.00 68.69 240 GLY A CA 1
ATOM 1885 C C . GLY A 1 240 ? -30.664 11.123 26.307 1.00 68.69 240 GLY A C 1
ATOM 1886 O O . GLY A 1 240 ? -30.881 10.131 26.996 1.00 68.69 240 GLY A O 1
ATOM 1887 N N . THR A 1 241 ? -29.561 11.240 25.560 1.00 63.62 241 THR A N 1
ATOM 1888 C CA . THR A 1 241 ? -28.509 10.211 25.521 1.00 63.62 241 THR A CA 1
ATOM 1889 C C . THR A 1 241 ? -27.782 10.110 26.864 1.00 63.62 241 THR A C 1
ATOM 1891 O O . THR A 1 241 ? -27.548 9.000 27.331 1.00 63.62 241 THR A O 1
ATOM 1894 N N . LEU A 1 242 ? -27.469 11.242 27.509 1.00 63.59 242 LEU A N 1
ATOM 1895 C CA . LEU A 1 242 ? -26.831 11.282 28.830 1.00 63.59 242 LEU A CA 1
ATOM 1896 C C . LEU A 1 242 ? -27.714 10.730 29.951 1.00 63.59 242 LEU A C 1
ATOM 1898 O O . LEU A 1 242 ? -27.173 10.159 30.888 1.00 63.59 242 LEU A O 1
ATOM 1902 N N . ILE A 1 243 ? -29.036 10.905 29.864 1.00 69.94 243 ILE A N 1
ATOM 1903 C CA . ILE A 1 243 ? -30.012 10.335 30.805 1.00 69.94 243 ILE A CA 1
ATOM 1904 C C . ILE A 1 243 ? -30.200 8.836 30.547 1.00 69.94 243 ILE A C 1
ATOM 1906 O O . ILE A 1 243 ? -30.291 8.063 31.495 1.00 69.94 243 ILE A O 1
ATOM 1910 N N . TYR A 1 244 ? -30.249 8.422 29.275 1.00 61.81 244 TYR A N 1
ATOM 1911 C CA . TYR A 1 244 ? -30.345 7.012 28.887 1.00 61.81 244 TYR A CA 1
ATOM 1912 C C . TYR A 1 244 ? -29.116 6.216 29.332 1.00 61.81 244 TYR A C 1
ATOM 1914 O O . TYR A 1 244 ? -29.221 5.075 29.775 1.00 61.81 244 TYR A O 1
ATOM 1922 N N . THR A 1 245 ? -27.932 6.816 29.226 1.00 56.41 245 THR A N 1
ATOM 1923 C CA . THR A 1 245 ? -26.740 6.231 29.817 1.00 56.41 245 THR A CA 1
ATOM 1924 C C . THR A 1 245 ? -26.768 6.450 31.322 1.00 56.41 245 THR A C 1
ATOM 1926 O O . THR A 1 245 ? -26.854 7.581 31.779 1.00 56.41 245 THR A O 1
ATOM 1929 N N . GLU A 1 246 ? -26.611 5.393 32.107 1.00 61.94 246 GLU A N 1
ATOM 1930 C CA . GLU A 1 246 ? -26.443 5.402 33.569 1.00 61.94 246 GLU A CA 1
ATOM 1931 C C . GLU A 1 246 ? -25.158 6.127 34.072 1.00 61.94 246 GLU A C 1
ATOM 1933 O O . GLU A 1 246 ? -24.502 5.762 35.050 1.00 61.94 246 GLU A O 1
ATOM 1938 N N . VAL A 1 247 ? -24.759 7.207 33.399 1.00 59.16 247 VAL A N 1
ATOM 1939 C CA . VAL A 1 247 ? -23.690 8.123 33.802 1.00 59.16 247 VAL A CA 1
ATOM 1940 C C . VAL A 1 247 ? -24.058 8.789 35.124 1.00 59.16 247 VAL A C 1
ATOM 1942 O O . VAL A 1 247 ? -23.198 8.949 35.986 1.00 59.16 247 VAL A O 1
ATOM 1945 N N . TRP A 1 248 ? -25.336 9.121 35.332 1.00 53.00 248 TRP A N 1
ATOM 1946 C CA . TRP A 1 248 ? -25.789 9.759 36.569 1.00 53.00 248 TRP A CA 1
ATOM 1947 C C . TRP A 1 248 ? -25.656 8.846 37.796 1.00 53.00 248 TRP A C 1
ATOM 1949 O O . TRP A 1 248 ? -25.237 9.305 38.859 1.00 53.00 248 TRP A O 1
ATOM 1959 N N . THR A 1 249 ? -25.941 7.547 37.659 1.00 54.72 249 THR A N 1
ATOM 1960 C CA . THR A 1 249 ? -25.769 6.562 38.740 1.00 54.72 249 THR A CA 1
ATOM 1961 C C . THR A 1 249 ? -24.289 6.295 39.015 1.00 54.72 249 THR A C 1
ATOM 1963 O O . THR A 1 249 ? -23.879 6.302 40.177 1.00 54.72 249 THR A O 1
ATOM 1966 N N . SER A 1 250 ? -23.457 6.189 37.975 1.00 56.84 250 SER A N 1
ATOM 1967 C CA . SER A 1 250 ? -22.005 5.979 38.115 1.00 56.84 250 SER A CA 1
ATOM 1968 C C . SER A 1 250 ? -21.271 7.182 38.731 1.00 56.84 250 SER A C 1
ATOM 1970 O O . SER A 1 250 ? -20.424 7.017 39.610 1.00 56.84 250 SER A O 1
ATOM 1972 N N . VAL A 1 251 ? -21.625 8.410 38.332 1.00 59.53 251 VAL A N 1
ATOM 1973 C CA . VAL A 1 251 ? -21.061 9.647 38.905 1.00 59.53 251 VAL A CA 1
ATOM 1974 C C . VAL A 1 251 ? -21.525 9.844 40.348 1.00 59.53 251 VAL A C 1
ATOM 1976 O O . VAL A 1 251 ? -20.717 10.210 41.201 1.00 59.53 251 VAL A O 1
ATOM 1979 N N . ARG A 1 252 ? -22.795 9.547 40.657 1.00 55.94 252 ARG A N 1
ATOM 1980 C CA . ARG A 1 252 ? -23.316 9.610 42.031 1.00 55.94 252 ARG A CA 1
ATOM 1981 C C . ARG A 1 252 ? -22.609 8.607 42.950 1.00 55.94 252 ARG A C 1
ATOM 1983 O O . ARG A 1 252 ? -22.268 8.977 44.067 1.00 55.94 252 ARG A O 1
ATOM 1990 N N . MET A 1 253 ? -22.323 7.391 42.477 1.00 56.47 253 MET A N 1
ATOM 1991 C CA . MET A 1 253 ? -21.534 6.388 43.213 1.00 56.47 253 MET A CA 1
ATOM 1992 C C . MET A 1 253 ? -20.082 6.844 43.441 1.00 56.47 253 MET A C 1
ATOM 1994 O O . MET A 1 253 ? -19.567 6.722 44.551 1.00 56.47 253 MET A O 1
ATOM 1998 N N . ALA A 1 254 ? -19.437 7.439 42.431 1.00 63.09 254 ALA A N 1
ATOM 1999 C CA . ALA A 1 254 ? -18.072 7.962 42.550 1.00 63.09 254 ALA A CA 1
ATOM 2000 C C . ALA A 1 254 ? -17.962 9.176 43.494 1.00 63.09 254 ALA A C 1
ATOM 2002 O O . ALA A 1 254 ? -16.952 9.341 44.181 1.00 63.09 254 ALA A O 1
ATOM 2003 N N . LEU A 1 255 ? -18.994 10.024 43.542 1.00 62.78 255 LEU A N 1
ATOM 2004 C CA . LEU A 1 255 ? -19.073 11.144 44.483 1.00 62.78 255 LEU A CA 1
ATOM 2005 C C . LEU A 1 255 ? -19.319 10.657 45.917 1.00 62.78 255 LEU A C 1
ATOM 2007 O O . LEU A 1 255 ? -18.624 11.117 46.821 1.00 62.78 255 LEU A O 1
ATOM 2011 N N . ARG A 1 256 ? -20.201 9.665 46.115 1.00 61.81 256 ARG A N 1
ATOM 2012 C CA . ARG A 1 256 ? -20.454 9.051 47.432 1.00 61.81 256 A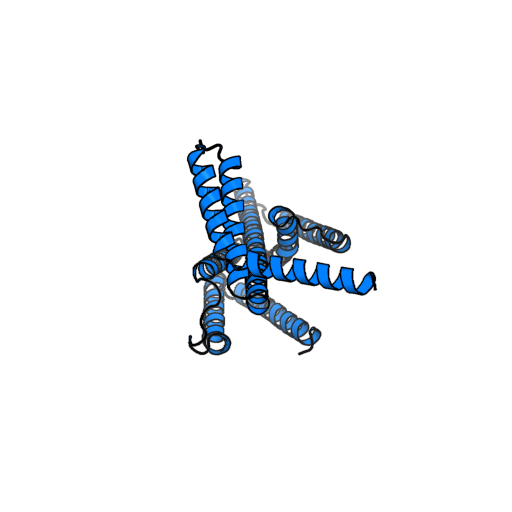RG A CA 1
ATOM 2013 C C . ARG A 1 256 ? -19.206 8.381 48.013 1.00 61.81 256 ARG A C 1
ATOM 2015 O O . ARG A 1 256 ? -18.868 8.610 49.167 1.00 61.81 256 ARG A O 1
ATOM 2022 N N . GLY A 1 257 ? -18.455 7.649 47.186 1.00 57.91 257 GLY A N 1
ATOM 2023 C CA . GLY A 1 257 ? -17.193 7.031 47.607 1.00 57.91 257 GLY A CA 1
ATOM 2024 C C . GLY A 1 257 ? -16.101 8.042 47.987 1.00 57.91 257 GLY A C 1
ATOM 2025 O O . GLY A 1 257 ? -15.221 7.722 48.782 1.00 57.91 257 GLY A O 1
ATOM 2026 N N . LYS A 1 258 ? -16.148 9.277 47.462 1.00 55.75 258 LYS A N 1
ATOM 2027 C CA . LYS A 1 258 ? -15.244 10.366 47.874 1.00 55.75 258 LYS A CA 1
ATOM 2028 C C . LYS A 1 258 ? -15.654 11.028 49.192 1.00 55.75 258 LYS A C 1
ATOM 2030 O O . LYS A 1 258 ? -14.770 11.557 49.865 1.00 55.75 258 LYS A O 1
ATOM 2035 N N . GLU A 1 259 ? -16.939 11.031 49.540 1.00 58.72 259 GLU A N 1
ATOM 2036 C CA . GLU A 1 259 ? -17.423 11.541 50.830 1.00 58.72 259 GLU A CA 1
ATOM 2037 C C . GLU A 1 259 ? -17.066 10.581 51.970 1.00 58.72 259 GLU A C 1
ATOM 2039 O O . GLU A 1 259 ? -16.435 11.013 52.933 1.00 58.72 259 GLU A O 1
ATOM 2044 N N . GLU A 1 260 ? -17.291 9.273 51.803 1.00 57.75 260 GLU A N 1
ATOM 2045 C CA . GLU A 1 260 ? -16.924 8.260 52.813 1.00 57.75 260 GLU A CA 1
ATOM 2046 C C . GLU A 1 260 ? -15.407 8.216 53.095 1.00 57.75 260 GLU A C 1
ATOM 2048 O O . GLU A 1 260 ? -14.969 8.005 54.226 1.00 57.75 260 GLU A O 1
ATOM 2053 N N . LEU A 1 261 ? -14.571 8.455 52.074 1.00 55.81 261 LEU A N 1
ATOM 2054 C CA . LEU A 1 261 ? -13.110 8.509 52.228 1.00 55.81 261 LEU A CA 1
ATOM 2055 C C . LEU A 1 261 ? -12.611 9.795 52.902 1.00 55.81 261 LEU A C 1
ATOM 2057 O O . LEU A 1 261 ? -11.482 9.825 53.397 1.00 55.81 261 LEU A O 1
ATOM 2061 N N . LYS A 1 262 ? -13.408 10.868 52.866 1.00 55.09 262 LYS A N 1
ATOM 2062 C CA . LYS A 1 262 ? -13.120 12.112 53.589 1.00 55.09 262 LYS A CA 1
ATOM 2063 C C . LYS A 1 262 ? -13.529 11.999 55.053 1.00 55.09 262 LYS A C 1
ATOM 2065 O O . LYS A 1 262 ? -12.783 12.477 55.898 1.00 55.09 262 LYS A O 1
ATOM 2070 N N . GLU A 1 263 ? -14.644 11.336 55.337 1.00 54.91 263 GLU A N 1
ATOM 2071 C CA . GLU A 1 263 ? -15.139 11.106 56.699 1.00 54.91 263 GLU A CA 1
ATOM 2072 C C . GLU A 1 263 ? -14.182 10.198 57.493 1.00 54.91 263 GLU A C 1
ATOM 2074 O O . GLU A 1 263 ? -13.724 10.579 58.564 1.00 54.91 263 GLU A O 1
ATOM 2079 N N . LYS A 1 264 ? -13.694 9.103 56.888 1.00 52.59 264 LYS A N 1
ATOM 2080 C CA . LYS A 1 264 ? -12.667 8.217 57.486 1.00 52.59 264 LYS A CA 1
ATOM 2081 C C . LYS A 1 264 ? -11.271 8.828 57.676 1.00 52.59 264 LYS A C 1
ATOM 2083 O O . LYS A 1 264 ? -10.401 8.176 58.238 1.00 52.59 264 LYS A O 1
ATOM 2088 N N . LYS A 1 265 ? -11.006 10.016 57.126 1.00 52.59 265 LYS A N 1
ATOM 2089 C CA . LYS A 1 265 ? -9.752 10.762 57.350 1.00 52.59 265 LYS A CA 1
ATOM 2090 C C . LYS A 1 265 ? -9.910 11.883 58.381 1.00 52.59 265 LYS A C 1
ATOM 2092 O O . LYS A 1 265 ? -8.918 12.544 58.681 1.00 52.59 265 LYS A O 1
ATOM 2097 N N . ALA A 1 266 ? -11.139 12.143 58.825 1.00 53.91 266 ALA A N 1
ATOM 2098 C CA . ALA A 1 266 ? -11.474 13.176 59.796 1.00 53.91 266 ALA A CA 1
ATOM 2099 C C . ALA A 1 266 ? -11.747 12.611 61.207 1.00 53.91 266 ALA A C 1
ATOM 2101 O O . ALA A 1 266 ? -11.718 13.391 62.157 1.00 53.91 266 ALA A O 1
ATOM 2102 N N . GLU A 1 267 ? -11.977 11.297 61.335 1.00 42.69 267 GLU A N 1
ATOM 2103 C CA . GLU A 1 267 ? -11.836 10.508 62.578 1.00 42.69 267 GLU A CA 1
ATOM 2104 C C . GLU A 1 267 ? -10.383 10.062 62.800 1.00 42.69 267 GLU A C 1
ATOM 2106 O O . GLU A 1 267 ? -9.953 10.044 63.976 1.00 42.69 267 GLU A O 1
#

Foldseek 3Di:
DDPVVVVVVVVVVVVVVLVVVVVVCVVDPLCLVVVVVVVVVVVVVCCCVPVCVVVPDDDLDPVVLVVVLVVLVVLLSVLLSVLSVLPDDSVLLVLLLVCLLVLLVVVCCVPVVDDDDPVSVVVNVVSVVVNVVVVVVRLVVLVVPDPDDPVVSVVNNVSVVVSVVSSNVSSNSVSVSVVSVVVVVCVSVVLVVCVVVDPPLVSVLVVLVVVLVVVVCVCVVVVPPDDPVNVVVSVVVNVVSVVVRCPVVVVVVVVVVVVVVVVVVVD